Protein AF-A0A1H3JE21-F1 (afdb_monomer_lite)

Structure (mmCIF, N/CA/C/O backbone):
data_AF-A0A1H3JE21-F1
#
_entry.id   AF-A0A1H3JE21-F1
#
loop_
_atom_site.group_PDB
_atom_site.id
_atom_site.type_symbol
_atom_site.label_atom_id
_atom_site.label_alt_id
_atom_site.label_comp_id
_atom_site.label_asym_id
_atom_site.label_entity_id
_atom_site.label_seq_id
_atom_site.pdbx_PDB_ins_code
_atom_site.Cartn_x
_atom_site.Cartn_y
_atom_site.Cartn_z
_atom_site.occupancy
_atom_site.B_iso_or_equiv
_atom_site.auth_seq_id
_atom_site.auth_comp_id
_atom_site.auth_asym_id
_atom_site.auth_atom_id
_atom_site.pdbx_PDB_model_num
ATOM 1 N N . MET A 1 1 ? -7.377 -13.374 10.415 1.00 84.44 1 MET A N 1
ATOM 2 C CA . MET A 1 1 ? -5.914 -13.584 10.622 1.00 84.44 1 MET A CA 1
ATOM 3 C C . MET A 1 1 ? -5.620 -14.436 11.866 1.00 84.44 1 MET A C 1
ATOM 5 O O . MET A 1 1 ? -6.077 -14.100 12.956 1.00 84.44 1 MET A O 1
ATOM 9 N N . THR A 1 2 ? 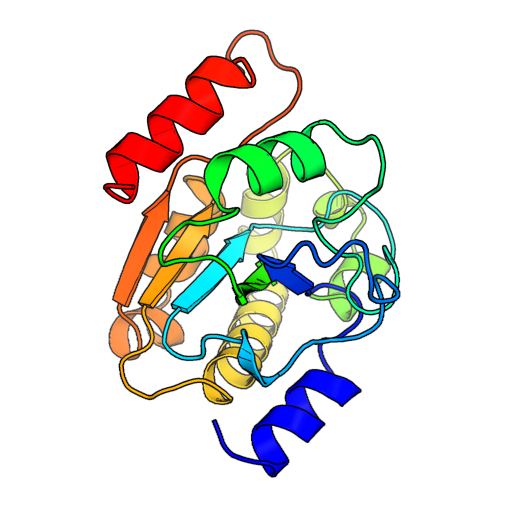-4.851 -15.519 11.729 1.00 88.56 2 THR A N 1
ATOM 10 C CA . THR A 1 2 ? -4.428 -16.410 12.832 1.00 88.56 2 THR A CA 1
ATOM 11 C C . THR A 1 2 ? -3.129 -15.944 13.516 1.00 88.56 2 THR A C 1
ATOM 13 O O . THR A 1 2 ? -2.446 -15.046 13.027 1.00 88.56 2 THR A O 1
ATOM 16 N N . ASN A 1 3 ? -2.733 -16.566 14.638 1.00 87.19 3 ASN A N 1
ATOM 17 C CA . ASN A 1 3 ? -1.431 -16.285 15.274 1.00 87.19 3 ASN A CA 1
ATOM 18 C C . ASN A 1 3 ? -0.247 -16.591 14.344 1.00 87.19 3 ASN A C 1
ATOM 20 O O . ASN A 1 3 ? 0.701 -15.814 14.284 1.00 87.19 3 ASN A O 1
ATOM 24 N N . LYS A 1 4 ? -0.339 -17.678 13.571 1.00 89.75 4 LYS A N 1
ATOM 25 C CA . LYS A 1 4 ? 0.673 -18.047 12.577 1.00 89.75 4 LYS A CA 1
ATOM 26 C C . LYS A 1 4 ? 0.799 -16.985 11.482 1.00 89.75 4 LYS A C 1
ATOM 28 O O . LYS A 1 4 ? 1.904 -16.638 11.077 1.00 89.75 4 LYS A O 1
ATOM 33 N N . ASP A 1 5 ? -0.326 -16.431 11.039 1.00 90.69 5 ASP A N 1
ATOM 34 C CA . ASP A 1 5 ? -0.333 -15.357 10.042 1.00 90.69 5 ASP A CA 1
ATOM 35 C C . ASP A 1 5 ? 0.322 -14.087 10.593 1.00 90.69 5 ASP A C 1
ATOM 37 O O . ASP A 1 5 ? 1.136 -13.463 9.915 1.00 90.69 5 ASP A O 1
ATOM 41 N N . ARG A 1 6 ? 0.053 -13.742 11.861 1.00 88.88 6 ARG A N 1
ATOM 42 C CA . ARG A 1 6 ? 0.734 -12.627 12.539 1.00 88.88 6 ARG A CA 1
ATOM 43 C C . ARG A 1 6 ? 2.241 -12.847 12.603 1.00 88.88 6 ARG A C 1
ATOM 45 O O . ARG A 1 6 ? 2.992 -11.924 12.311 1.00 88.88 6 ARG A O 1
ATOM 52 N N . GLU A 1 7 ? 2.695 -14.049 12.946 1.00 88.00 7 GLU A N 1
ATOM 53 C CA . GLU A 1 7 ? 4.123 -14.396 12.965 1.00 88.00 7 GLU A CA 1
ATOM 54 C C . GLU A 1 7 ? 4.767 -14.291 11.575 1.00 88.00 7 GLU A C 1
ATOM 56 O O . GLU A 1 7 ? 5.874 -13.760 11.445 1.00 88.00 7 GLU A O 1
ATOM 61 N N . ASN A 1 8 ? 4.066 -14.725 10.524 1.00 89.25 8 ASN A N 1
ATOM 62 C CA . ASN A 1 8 ? 4.523 -14.583 9.141 1.00 89.25 8 ASN A CA 1
ATOM 63 C C . ASN A 1 8 ? 4.679 -13.109 8.752 1.00 89.25 8 ASN A C 1
ATOM 65 O O . ASN A 1 8 ? 5.747 -12.714 8.280 1.00 89.25 8 ASN A O 1
ATOM 69 N N . ILE A 1 9 ? 3.659 -12.284 9.015 1.00 89.31 9 ILE A N 1
ATOM 70 C CA . ILE A 1 9 ? 3.720 -10.832 8.801 1.00 89.31 9 ILE A CA 1
ATOM 71 C C . ILE A 1 9 ? 4.902 -10.237 9.561 1.00 89.31 9 ILE A C 1
ATOM 73 O O . ILE A 1 9 ? 5.743 -9.545 8.979 1.00 89.31 9 ILE A O 1
ATOM 77 N N . LEU A 1 10 ? 5.023 -10.585 10.843 1.00 86.62 10 LEU A N 1
ATOM 78 C CA . LEU A 1 10 ? 6.046 -10.051 11.727 1.00 86.62 10 LEU A CA 1
ATOM 79 C C . LEU A 1 10 ? 7.476 -10.395 11.313 1.00 86.62 10 LEU A C 1
ATOM 81 O O . LEU A 1 10 ? 8.379 -9.605 11.593 1.00 86.62 10 LEU A O 1
ATOM 85 N N . SER A 1 11 ? 7.690 -11.552 10.691 1.00 85.81 11 SER A N 1
ATOM 86 C CA . SER A 1 11 ? 9.020 -12.058 10.344 1.00 85.81 11 SER A CA 1
ATOM 87 C C . SER A 1 11 ? 9.438 -11.749 8.908 1.00 85.81 11 SER A C 1
ATOM 89 O O . SER A 1 11 ? 10.611 -11.458 8.686 1.00 85.81 11 SER A O 1
ATOM 91 N N . LYS A 1 12 ? 8.509 -11.778 7.943 1.00 89.12 12 LYS A N 1
ATOM 92 C CA . LYS A 1 12 ? 8.841 -11.715 6.510 1.00 89.12 12 LYS A CA 1
ATOM 93 C C . LYS A 1 12 ? 8.661 -10.340 5.875 1.00 89.12 12 LYS A C 1
ATOM 95 O O . LYS A 1 12 ? 9.440 -9.978 4.998 1.00 89.12 12 LYS A O 1
ATOM 100 N N . TYR A 1 13 ? 7.647 -9.581 6.287 1.00 88.75 13 TYR A N 1
ATOM 101 C CA . TYR A 1 13 ? 7.196 -8.409 5.518 1.00 88.75 13 TYR A CA 1
ATOM 102 C C . TYR A 1 13 ? 7.455 -7.072 6.218 1.00 88.75 13 TYR A C 1
ATOM 104 O O . TYR A 1 13 ? 7.167 -6.009 5.675 1.00 88.75 13 TYR A O 1
ATOM 112 N N . ASN A 1 14 ? 8.063 -7.102 7.402 1.00 85.81 14 ASN A N 1
ATOM 113 C CA . ASN A 1 14 ? 8.182 -5.950 8.294 1.00 85.81 14 ASN A CA 1
ATOM 114 C C . ASN A 1 14 ? 9.064 -4.789 7.787 1.00 85.81 14 ASN A C 1
ATOM 116 O O . ASN A 1 14 ? 8.984 -3.699 8.341 1.00 85.81 14 ASN A O 1
ATOM 120 N N . MET A 1 15 ? 9.886 -4.994 6.753 1.00 86.44 15 MET A N 1
ATOM 121 C CA . MET A 1 15 ? 10.840 -3.983 6.275 1.00 86.44 15 MET A CA 1
ATOM 122 C C . MET A 1 15 ? 10.256 -3.009 5.248 1.00 86.44 15 MET A C 1
ATOM 124 O O . MET A 1 15 ? 10.770 -1.903 5.111 1.00 86.44 15 MET A O 1
ATOM 128 N N . LEU A 1 16 ? 9.216 -3.412 4.511 1.00 87.25 16 LEU A N 1
ATOM 129 C CA . LEU A 1 16 ? 8.601 -2.623 3.427 1.00 87.25 16 LEU A CA 1
ATOM 130 C C . LEU A 1 16 ? 7.087 -2.491 3.570 1.00 87.25 16 LEU A C 1
ATOM 132 O O . LEU A 1 16 ? 6.376 -2.176 2.622 1.00 87.25 16 LEU A O 1
ATOM 136 N N . SER A 1 17 ? 6.589 -2.731 4.771 1.00 90.69 17 SER A N 1
ATOM 137 C CA . SER A 1 17 ? 5.182 -2.582 5.081 1.00 90.69 17 SER A CA 1
ATOM 138 C C . SER A 1 17 ? 5.013 -1.868 6.405 1.00 90.69 17 SER A C 1
ATOM 140 O O . SER A 1 17 ? 5.963 -1.701 7.174 1.00 90.69 17 SER A O 1
ATOM 142 N N . SER A 1 18 ? 3.795 -1.421 6.655 1.00 92.12 18 SER A N 1
ATOM 143 C CA . SER A 1 18 ? 3.372 -0.891 7.936 1.00 92.12 18 SER A CA 1
ATOM 144 C C . SER A 1 18 ? 1.854 -0.997 8.060 1.00 92.12 18 SER A C 1
ATOM 146 O O . SER A 1 18 ? 1.196 -1.734 7.330 1.00 92.12 18 SER A O 1
ATOM 148 N N . TRP A 1 19 ? 1.294 -0.253 8.997 1.00 93.50 19 TRP A N 1
ATOM 149 C CA . TRP A 1 19 ? -0.124 -0.135 9.264 1.00 93.50 19 TRP A CA 1
ATOM 150 C C . TRP A 1 19 ? -0.504 1.338 9.162 1.00 93.50 19 TRP A C 1
ATOM 152 O O . TRP A 1 19 ? 0.290 2.199 9.528 1.00 93.50 19 TRP A O 1
ATOM 162 N N . MET A 1 20 ? -1.709 1.649 8.692 1.00 93.31 20 MET A N 1
ATOM 163 C CA . MET A 1 20 ? -2.286 3.000 8.708 1.00 93.31 20 MET A CA 1
ATOM 164 C C . MET A 1 20 ? -2.662 3.394 10.141 1.00 93.31 20 MET A C 1
ATOM 166 O O . MET A 1 20 ? -3.831 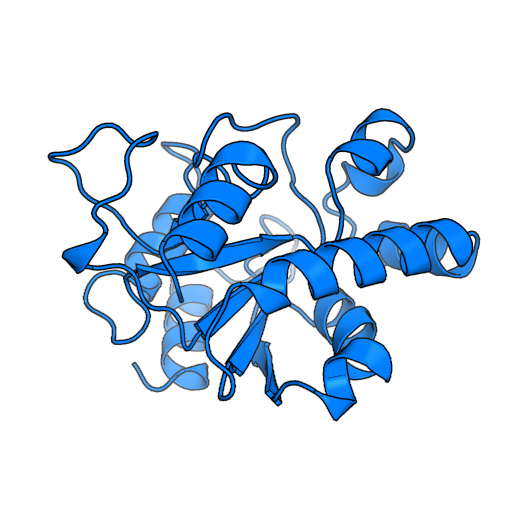3.596 10.460 1.00 93.31 20 MET A O 1
ATOM 170 N N . LEU A 1 21 ? -1.678 3.404 11.030 1.00 90.94 21 LEU A N 1
ATOM 171 C CA . LEU A 1 21 ? -1.836 3.559 12.461 1.00 90.94 21 LEU A CA 1
ATOM 172 C C . LEU A 1 21 ? -0.776 4.531 12.970 1.00 90.94 21 LEU A C 1
ATOM 174 O O . LEU A 1 21 ? 0.418 4.303 12.788 1.00 90.94 21 LEU A O 1
ATOM 178 N N . TRP A 1 22 ? -1.227 5.584 13.640 1.00 88.88 22 TRP A N 1
ATOM 179 C CA . TRP A 1 22 ? -0.372 6.571 14.286 1.00 88.88 22 TRP A CA 1
ATOM 180 C C . TRP A 1 22 ? -0.697 6.545 15.774 1.00 88.88 22 TRP A C 1
ATOM 182 O O . TRP A 1 22 ? -1.703 7.093 16.212 1.00 88.88 22 TRP A O 1
ATOM 192 N N . ASP A 1 23 ? 0.118 5.831 16.545 1.00 84.06 23 ASP A N 1
ATOM 193 C CA . ASP A 1 23 ? -0.007 5.788 17.999 1.00 84.06 23 ASP A CA 1
ATOM 194 C C . ASP A 1 23 ? 1.197 6.500 18.608 1.00 84.06 23 ASP A C 1
ATOM 196 O O . ASP A 1 23 ? 2.268 5.916 18.752 1.00 84.06 23 ASP A O 1
ATOM 200 N N . ASP A 1 24 ? 1.026 7.781 18.941 1.00 82.56 24 ASP A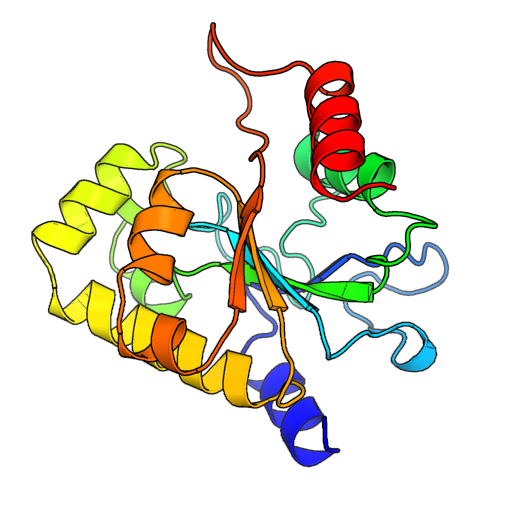 N 1
ATOM 201 C CA . ASP A 1 24 ? 2.106 8.612 19.485 1.00 82.56 24 ASP A CA 1
ATOM 202 C C . ASP A 1 24 ? 2.592 8.116 20.871 1.00 82.56 24 ASP A C 1
ATOM 204 O O . ASP A 1 24 ? 3.638 8.555 21.349 1.00 82.56 24 ASP A O 1
ATOM 208 N N . ASN A 1 25 ? 1.873 7.175 21.506 1.00 83.56 25 ASN A N 1
ATOM 209 C CA . ASN A 1 25 ? 2.264 6.547 22.773 1.00 83.56 25 ASN A CA 1
ATOM 210 C C . ASN A 1 25 ? 3.055 5.242 22.593 1.00 83.56 25 ASN A C 1
ATOM 212 O O . ASN A 1 25 ? 3.553 4.689 23.576 1.00 83.56 25 ASN A O 1
ATOM 216 N N . LEU A 1 26 ? 3.167 4.725 21.367 1.00 77.75 26 LEU A N 1
ATOM 217 C CA . LEU A 1 26 ? 3.925 3.517 21.061 1.00 77.75 26 LEU A CA 1
ATOM 218 C C . LEU A 1 26 ? 5.133 3.845 20.176 1.00 77.75 26 LEU A C 1
ATOM 220 O O . LEU A 1 26 ? 5.064 4.717 19.310 1.00 77.75 26 LEU A O 1
ATOM 224 N N . PRO A 1 27 ? 6.258 3.126 20.339 1.00 78.00 27 PRO A N 1
ATOM 225 C CA . PRO A 1 27 ? 7.334 3.192 19.362 1.00 78.00 27 PRO A CA 1
ATOM 226 C C . PRO A 1 27 ? 6.810 2.840 17.962 1.00 78.00 27 PRO A C 1
ATOM 228 O O . PRO A 1 27 ? 6.035 1.897 17.808 1.00 78.00 27 PRO A O 1
ATOM 231 N N . LYS A 1 28 ? 7.261 3.568 16.932 1.00 70.81 28 LYS A N 1
ATOM 232 C CA . LYS A 1 28 ? 6.801 3.385 15.540 1.00 70.81 28 LYS A CA 1
ATOM 233 C C . LYS A 1 28 ? 7.075 1.983 14.969 1.00 70.81 28 LYS A C 1
ATOM 235 O O . LYS A 1 28 ? 6.448 1.584 13.997 1.00 70.81 28 LYS A O 1
ATOM 240 N N . ASP A 1 29 ? 7.999 1.232 15.568 1.00 71.75 29 ASP A N 1
ATOM 241 C CA . ASP A 1 29 ? 8.328 -0.156 15.228 1.00 71.75 29 ASP A CA 1
ATOM 242 C C . ASP A 1 29 ? 7.514 -1.194 16.037 1.00 71.75 29 ASP A C 1
ATOM 244 O O . ASP A 1 29 ? 7.809 -2.399 16.019 1.00 71.75 29 ASP A O 1
ATOM 248 N N . LYS A 1 30 ? 6.483 -0.752 16.764 1.00 79.62 30 LYS A N 1
ATOM 249 C CA . LYS A 1 30 ? 5.537 -1.595 17.504 1.00 79.62 30 LYS A CA 1
ATOM 250 C C . LYS A 1 30 ? 4.139 -1.472 16.908 1.00 79.62 30 LYS A C 1
ATOM 252 O O . LYS A 1 30 ? 3.768 -0.456 16.336 1.00 79.62 30 LYS A O 1
ATOM 257 N N . ILE A 1 31 ? 3.358 -2.540 17.058 1.00 83.44 31 ILE A N 1
ATOM 258 C CA . ILE A 1 31 ? 2.002 -2.640 16.513 1.00 83.44 31 ILE A CA 1
ATOM 259 C C . ILE A 1 31 ? 1.021 -2.784 17.672 1.00 83.44 31 ILE A C 1
ATOM 261 O O . ILE A 1 31 ? 1.168 -3.689 18.498 1.00 83.44 31 ILE A O 1
ATOM 265 N N . ASN A 1 32 ? -0.001 -1.929 17.700 1.00 87.62 32 ASN A N 1
ATOM 266 C CA . ASN A 1 32 ? -1.164 -2.116 18.558 1.00 87.62 32 ASN A CA 1
ATOM 267 C C . ASN A 1 32 ? -2.160 -3.064 17.875 1.00 87.62 32 ASN A C 1
ATOM 269 O O . ASN A 1 32 ? -2.985 -2.642 17.063 1.00 87.62 32 ASN A O 1
ATOM 273 N N . TRP A 1 33 ? -2.073 -4.356 18.193 1.00 86.25 33 TRP A N 1
ATOM 274 C CA . TRP A 1 33 ? -2.888 -5.396 17.558 1.00 86.25 33 TRP A CA 1
ATOM 275 C C . TRP A 1 33 ? -4.396 -5.248 17.780 1.00 86.25 33 TRP A C 1
ATOM 277 O O . TRP A 1 33 ? -5.162 -5.798 16.995 1.00 86.25 33 TRP A O 1
ATOM 287 N N . GLU A 1 34 ? -4.834 -4.505 18.798 1.00 88.06 34 GLU A N 1
ATOM 288 C CA . GLU A 1 34 ? -6.261 -4.261 19.056 1.00 88.06 34 GLU A CA 1
ATOM 289 C C . GLU A 1 34 ? -6.888 -3.314 18.026 1.00 88.06 34 GLU A C 1
ATOM 291 O O . GLU A 1 34 ? -8.094 -3.355 17.795 1.00 88.06 34 GLU A O 1
ATOM 296 N N . LYS A 1 35 ? -6.066 -2.474 17.386 1.00 90.06 35 LYS A N 1
ATOM 297 C CA . LYS A 1 35 ? -6.500 -1.525 16.352 1.00 90.06 35 LYS A CA 1
ATOM 298 C C . LYS A 1 35 ? -6.299 -2.049 14.930 1.00 90.06 35 LYS A C 1
ATOM 300 O O . LYS A 1 35 ? -6.767 -1.424 13.984 1.00 90.06 35 LYS A O 1
ATOM 305 N N . VAL A 1 36 ? -5.596 -3.170 14.768 1.00 92.12 36 VAL A N 1
ATOM 306 C CA . VAL A 1 36 ? -5.277 -3.747 13.458 1.00 92.12 36 VAL A CA 1
ATOM 307 C C . VAL A 1 36 ? -6.536 -4.269 12.768 1.00 92.12 36 VAL A C 1
ATOM 309 O O . VAL A 1 36 ? -7.346 -4.976 13.366 1.00 92.12 36 VAL A O 1
ATOM 312 N N . LYS A 1 37 ? -6.660 -3.963 11.475 1.00 94.31 37 LYS A N 1
ATOM 313 C CA . LYS A 1 37 ? -7.736 -4.439 10.604 1.00 94.31 37 LYS A CA 1
ATOM 314 C C . LYS A 1 37 ? -7.198 -5.407 9.567 1.00 94.31 37 LYS A C 1
ATOM 316 O O . LYS A 1 37 ? -6.155 -5.168 8.962 1.00 94.31 37 LYS A O 1
ATOM 321 N N . THR A 1 38 ? -7.937 -6.489 9.356 1.00 94.50 38 THR A N 1
ATOM 322 C CA . THR A 1 38 ? -7.502 -7.622 8.529 1.00 94.50 38 THR A CA 1
ATOM 323 C C . THR A 1 38 ? -8.336 -7.829 7.266 1.00 94.50 38 THR A C 1
ATOM 325 O O . THR A 1 38 ? -7.965 -8.634 6.421 1.00 94.50 38 THR A O 1
ATOM 328 N N . ASN A 1 39 ? -9.399 -7.044 7.088 1.00 95.12 39 ASN A N 1
ATOM 329 C CA . ASN A 1 39 ? -10.285 -7.074 5.922 1.00 95.12 39 ASN A CA 1
ATOM 330 C C . ASN A 1 39 ? -9.941 -6.010 4.858 1.00 95.12 39 ASN A C 1
ATOM 332 O O . ASN A 1 39 ? -10.656 -5.841 3.867 1.00 95.12 39 ASN A O 1
ATOM 336 N N . CYS A 1 40 ? -8.853 -5.264 5.056 1.00 96.25 40 CYS A N 1
ATOM 337 C CA . CYS A 1 40 ? -8.379 -4.218 4.156 1.00 96.25 40 CYS A CA 1
ATOM 338 C C . CYS A 1 40 ? -6.848 -4.187 4.101 1.00 96.25 40 CYS A C 1
ATOM 340 O O . CYS A 1 40 ? -6.178 -4.133 5.133 1.00 96.25 40 CYS A O 1
ATOM 342 N N . VAL A 1 41 ? -6.305 -4.129 2.886 1.00 97.94 41 VAL A N 1
ATOM 343 C CA . VAL A 1 41 ? -4.879 -3.894 2.634 1.00 97.94 41 VAL A CA 1
ATOM 344 C C . VAL A 1 41 ? -4.738 -2.781 1.606 1.00 97.94 41 VAL A C 1
ATOM 346 O O . VAL A 1 41 ? -5.443 -2.756 0.598 1.00 97.94 41 VAL A O 1
ATOM 349 N N . PHE A 1 42 ? -3.813 -1.862 1.856 1.00 98.19 42 PHE A N 1
ATOM 350 C CA . PHE A 1 42 ? -3.428 -0.809 0.933 1.00 98.19 42 PHE A CA 1
ATOM 351 C C . PHE A 1 42 ? -2.113 -1.175 0.243 1.00 98.19 42 PHE A C 1
ATOM 353 O O . PHE A 1 42 ? -1.149 -1.559 0.899 1.00 98.19 42 PHE A O 1
ATOM 360 N N . VAL A 1 43 ? -2.060 -1.055 -1.081 1.00 97.62 43 VAL A N 1
ATOM 361 C CA . VAL A 1 43 ? -0.891 -1.441 -1.878 1.00 97.62 43 VAL A CA 1
ATOM 362 C C . VAL A 1 43 ? -0.449 -0.272 -2.751 1.00 97.62 43 VAL A C 1
ATOM 364 O O . VAL A 1 43 ? -1.234 0.257 -3.539 1.00 97.62 43 VAL A O 1
ATOM 367 N N . ALA A 1 44 ? 0.805 0.145 -2.621 1.00 94.94 44 ALA A N 1
ATOM 368 C CA . ALA A 1 44 ? 1.454 1.077 -3.540 1.00 94.94 44 ALA A CA 1
ATOM 369 C C . ALA A 1 44 ? 2.363 0.330 -4.535 1.00 94.94 44 ALA A C 1
ATOM 371 O O . ALA A 1 44 ? 2.369 -0.900 -4.599 1.00 94.94 44 ALA A O 1
ATOM 372 N N . LEU A 1 45 ? 3.063 1.065 -5.402 1.00 93.44 45 LEU A N 1
ATOM 373 C CA . LEU A 1 45 ? 3.874 0.449 -6.454 1.00 93.44 45 LEU A CA 1
ATOM 374 C C . LEU A 1 45 ? 5.224 -0.045 -5.925 1.00 93.44 45 LEU A C 1
ATOM 376 O O . LEU A 1 45 ? 5.565 -1.216 -6.086 1.00 93.44 45 LEU A O 1
ATOM 380 N N . ASN A 1 46 ? 6.000 0.875 -5.366 1.00 90.38 46 ASN A N 1
ATOM 381 C CA . ASN A 1 46 ? 7.367 0.667 -4.930 1.00 90.38 46 ASN A CA 1
ATOM 382 C C . ASN A 1 46 ? 7.730 1.699 -3.857 1.00 90.38 46 ASN A C 1
ATOM 384 O O . ASN A 1 46 ? 7.274 2.847 -3.941 1.00 90.38 46 ASN A O 1
ATOM 388 N N . PRO A 1 47 ? 8.599 1.334 -2.904 1.00 82.44 47 PRO A N 1
ATOM 389 C CA . PRO A 1 47 ? 9.081 2.277 -1.913 1.00 82.44 47 PRO A CA 1
ATOM 390 C C . PRO A 1 47 ? 9.974 3.339 -2.560 1.00 82.44 47 PRO A C 1
ATOM 392 O O . PRO A 1 47 ? 10.696 3.087 -3.529 1.00 82.44 47 PRO A O 1
ATOM 395 N N . SER A 1 48 ? 9.933 4.542 -1.991 1.00 70.06 48 SER A N 1
ATOM 396 C CA . SER A 1 48 ? 10.758 5.678 -2.413 1.00 70.06 48 SER A CA 1
ATOM 397 C C . SER A 1 48 ? 12.092 5.790 -1.673 1.00 70.06 48 SER A C 1
ATOM 399 O O . SER A 1 48 ? 12.925 6.601 -2.063 1.00 70.06 48 SER A O 1
ATOM 401 N N . ASP A 1 49 ? 12.271 5.035 -0.589 1.00 65.44 49 ASP A N 1
ATOM 402 C CA . ASP A 1 49 ? 13.476 5.020 0.238 1.00 65.44 49 ASP A CA 1
ATOM 403 C C . ASP A 1 49 ? 13.982 3.579 0.383 1.00 65.44 49 ASP A C 1
ATOM 405 O O . ASP A 1 49 ? 13.192 2.632 0.452 1.00 65.44 49 ASP A O 1
ATOM 409 N N . GLU A 1 50 ? 15.301 3.415 0.457 1.00 62.28 50 GLU A N 1
ATOM 410 C CA . GLU A 1 50 ? 15.911 2.134 0.803 1.00 62.28 50 GLU A CA 1
ATOM 411 C C . GLU A 1 50 ? 15.635 1.819 2.279 1.00 62.28 50 GLU A C 1
ATOM 413 O O . GLU A 1 50 ? 15.949 2.625 3.152 1.00 62.28 50 GLU A O 1
ATOM 418 N N . ALA A 1 51 ? 15.038 0.651 2.544 1.00 64.38 51 ALA A N 1
ATOM 419 C CA . ALA A 1 51 ? 14.883 0.059 3.877 1.00 64.38 51 ALA A CA 1
ATOM 420 C C . ALA A 1 51 ? 14.439 1.060 4.973 1.00 64.38 51 ALA A C 1
ATOM 422 O O . ALA A 1 51 ? 15.222 1.357 5.878 1.00 64.38 51 ALA A O 1
ATOM 423 N N . PRO A 1 52 ? 13.180 1.547 4.962 1.00 71.12 52 PRO A N 1
ATOM 424 C CA . PRO A 1 52 ? 12.702 2.547 5.924 1.00 71.12 52 PRO A CA 1
ATOM 425 C C . PRO A 1 52 ? 12.843 2.097 7.388 1.00 71.12 52 PRO A C 1
ATOM 427 O O . PRO A 1 52 ? 12.836 2.931 8.290 1.00 71.12 52 PRO A O 1
ATOM 430 N N . GLY A 1 53 ? 12.989 0.791 7.616 1.00 77.25 53 GLY A N 1
ATOM 431 C CA . GLY A 1 53 ? 13.089 0.155 8.918 1.00 77.25 53 GLY A CA 1
ATOM 432 C C . GLY A 1 53 ? 11.811 -0.602 9.255 1.00 77.25 53 GLY A C 1
ATOM 433 O O . GLY A 1 53 ? 10.801 -0.517 8.554 1.00 77.25 53 GLY A O 1
ATOM 434 N N . LYS A 1 54 ? 11.867 -1.370 10.341 1.00 86.06 54 LYS A N 1
ATOM 435 C CA . LYS A 1 54 ? 10.778 -2.247 10.766 1.00 86.06 54 LYS A CA 1
ATOM 436 C C . LYS A 1 54 ? 9.492 -1.448 11.035 1.00 86.06 54 LYS A C 1
ATOM 438 O O . LYS A 1 54 ? 9.457 -0.651 11.963 1.00 86.06 54 LYS A O 1
ATOM 443 N N . TRP A 1 55 ? 8.450 -1.692 10.238 1.00 87.00 55 TRP A N 1
ATOM 444 C CA . TRP A 1 55 ? 7.147 -1.002 10.252 1.00 87.00 55 TRP A CA 1
ATOM 445 C C . TRP A 1 55 ? 7.189 0.497 9.965 1.00 87.00 55 TRP A C 1
ATOM 447 O O . TRP A 1 55 ? 6.223 1.208 10.233 1.00 87.00 55 TRP A O 1
ATOM 457 N N . LEU A 1 56 ? 8.280 1.000 9.395 1.00 84.75 56 LEU A N 1
ATOM 458 C CA . LEU A 1 56 ? 8.435 2.432 9.137 1.00 84.75 56 LEU A CA 1
ATOM 459 C C . LEU A 1 56 ? 8.076 2.828 7.703 1.00 84.75 56 LEU A C 1
ATOM 461 O O . LEU A 1 56 ? 8.085 4.020 7.382 1.00 84.75 56 LEU A O 1
ATOM 465 N N . SER A 1 57 ? 7.735 1.862 6.839 1.00 85.44 57 SER A N 1
ATOM 466 C CA . SER A 1 57 ? 7.222 2.177 5.502 1.00 85.44 57 SER A CA 1
ATOM 467 C C . SER A 1 57 ? 5.989 3.073 5.623 1.00 85.44 57 SER A C 1
ATOM 469 O O . SER A 1 57 ? 5.152 2.848 6.490 1.00 85.44 57 SER A O 1
ATOM 471 N N . PHE A 1 58 ? 5.892 4.109 4.786 1.00 87.56 58 PHE A N 1
ATOM 472 C CA . PHE A 1 58 ? 4.842 5.142 4.834 1.00 87.56 58 PHE A CA 1
ATOM 473 C C . PHE A 1 58 ? 4.826 6.056 6.085 1.00 87.56 58 PHE A C 1
ATOM 475 O O . PHE A 1 58 ? 4.067 7.020 6.093 1.00 87.56 58 PHE A O 1
ATOM 482 N N . HIS A 1 59 ? 5.715 5.851 7.071 1.00 86.44 59 HIS A N 1
ATOM 483 C CA . HIS A 1 59 ? 5.783 6.599 8.349 1.00 86.44 59 HIS A CA 1
ATOM 484 C C . HIS A 1 59 ? 7.043 7.457 8.512 1.00 86.44 59 HIS A C 1
ATOM 486 O O . HIS A 1 59 ? 7.496 7.748 9.631 1.00 86.44 59 HIS A O 1
ATOM 492 N N . LYS A 1 60 ? 7.657 7.858 7.391 1.00 82.81 60 LYS A N 1
ATOM 493 C CA . LYS A 1 60 ? 8.850 8.710 7.410 1.00 82.81 60 LYS A CA 1
ATOM 494 C C . LYS A 1 60 ? 8.515 10.049 8.059 1.00 82.81 60 LYS A C 1
ATOM 496 O O . LYS A 1 60 ? 7.885 10.910 7.441 1.00 82.81 60 LYS A O 1
ATOM 501 N N . SER A 1 61 ? 8.989 10.211 9.292 1.00 76.12 61 SER A N 1
ATOM 502 C CA . SER A 1 61 ? 8.711 11.377 10.127 1.00 76.12 61 SER A CA 1
ATOM 503 C C . SER A 1 61 ? 9.077 12.674 9.408 1.00 76.12 61 SER A C 1
ATOM 505 O O . SER A 1 61 ? 10.167 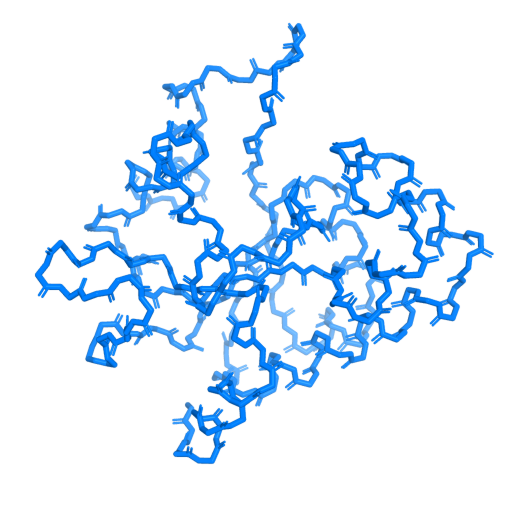12.795 8.851 1.00 76.12 61 SER A O 1
ATOM 507 N N . GLY A 1 62 ? 8.162 13.643 9.413 1.00 76.19 62 GLY A N 1
ATOM 508 C CA . GLY A 1 62 ? 8.352 14.933 8.743 1.00 76.19 62 GLY A CA 1
ATOM 509 C C . GLY A 1 62 ? 8.198 14.891 7.217 1.00 76.19 62 GLY A C 1
ATOM 510 O O . GLY A 1 62 ? 8.320 15.929 6.565 1.00 76.19 62 GLY A O 1
ATOM 511 N N . SER A 1 63 ? 7.903 13.729 6.622 1.00 84.31 63 SER A N 1
ATOM 512 C CA . SER A 1 63 ? 7.572 13.647 5.201 1.00 84.31 63 SER A CA 1
ATOM 513 C C . SER A 1 63 ? 6.137 14.110 4.937 1.00 84.31 63 SER A C 1
ATOM 515 O O . SER A 1 63 ? 5.220 13.882 5.727 1.00 84.31 63 SER A O 1
ATOM 517 N N . LYS A 1 64 ? 5.917 14.729 3.770 1.00 85.62 64 LYS A N 1
ATOM 518 C CA . LYS A 1 64 ? 4.563 15.102 3.326 1.00 85.62 64 LYS A CA 1
ATOM 519 C C . LYS A 1 64 ? 3.669 13.879 3.103 1.00 85.62 64 LYS A C 1
ATOM 521 O O . LYS A 1 64 ? 2.462 13.996 3.259 1.00 85.62 64 LYS A O 1
ATOM 526 N N . GLY A 1 65 ? 4.249 12.740 2.717 1.00 87.00 65 GLY A N 1
ATOM 527 C CA . GLY A 1 65 ? 3.513 11.491 2.508 1.00 87.00 65 GLY A CA 1
ATOM 528 C C . GLY A 1 65 ? 2.887 10.980 3.804 1.00 87.00 65 GLY A C 1
ATOM 529 O O . GLY A 1 65 ? 1.674 10.806 3.847 1.00 87.00 65 GLY A O 1
ATOM 530 N N . ASP A 1 66 ? 3.699 10.848 4.857 1.00 89.62 66 ASP A N 1
ATOM 531 C CA . ASP A 1 66 ? 3.259 10.459 6.206 1.00 89.62 66 ASP A CA 1
ATOM 532 C C . ASP A 1 66 ? 2.162 11.403 6.725 1.00 89.62 66 ASP A C 1
ATOM 534 O O . ASP A 1 66 ? 1.045 10.976 7.006 1.00 89.62 66 ASP A O 1
ATOM 538 N N . ALA A 1 67 ? 2.418 12.719 6.712 1.00 90.94 67 ALA A N 1
ATOM 539 C CA . ALA A 1 67 ? 1.448 13.716 7.173 1.00 90.94 67 ALA A CA 1
ATOM 540 C C . ALA A 1 67 ? 0.112 13.663 6.407 1.00 90.94 67 ALA A C 1
ATOM 542 O O . ALA A 1 67 ? -0.957 13.810 6.999 1.00 90.94 67 ALA A O 1
ATOM 543 N N . ASN A 1 68 ? 0.158 13.441 5.090 1.00 92.44 68 ASN A N 1
ATOM 544 C CA . ASN A 1 68 ? -1.040 13.344 4.263 1.00 92.44 68 ASN A CA 1
ATOM 545 C C . ASN A 1 68 ? -1.817 12.048 4.509 1.00 92.44 68 ASN A C 1
ATOM 547 O O . ASN A 1 68 ? -3.046 12.080 4.507 1.00 92.44 68 ASN A O 1
ATOM 551 N N . LEU A 1 69 ? -1.124 10.918 4.688 1.00 92.69 69 LEU A N 1
ATOM 552 C CA . LEU A 1 69 ? -1.760 9.648 5.029 1.00 92.69 69 LEU A CA 1
ATOM 553 C C . LEU A 1 69 ? -2.405 9.732 6.410 1.00 92.69 69 LEU A C 1
ATOM 555 O O . LEU A 1 69 ? -3.595 9.447 6.520 1.00 92.69 69 LEU A O 1
ATOM 559 N N . ARG A 1 70 ? -1.683 10.235 7.418 1.00 93.81 70 ARG A N 1
ATOM 560 C CA . ARG A 1 70 ? -2.230 10.464 8.760 1.00 93.81 70 ARG A CA 1
ATOM 561 C C . ARG A 1 70 ? -3.505 11.300 8.693 1.00 93.81 70 ARG A C 1
ATOM 563 O O . ARG A 1 70 ? -4.561 10.848 9.114 1.00 93.81 70 ARG A O 1
ATOM 570 N N . ALA A 1 71 ? -3.447 12.465 8.046 1.00 94.88 71 ALA A N 1
ATOM 571 C CA . ALA A 1 71 ? -4.598 13.362 7.928 1.00 94.88 71 ALA A CA 1
ATOM 572 C C . ALA A 1 71 ? -5.788 12.779 7.134 1.00 94.88 71 ALA A C 1
ATOM 574 O O . ALA A 1 71 ? -6.924 13.238 7.293 1.00 94.88 71 ALA A O 1
ATOM 575 N N . ALA A 1 72 ? -5.543 11.811 6.246 1.00 94.44 72 ALA A N 1
ATOM 576 C CA . ALA A 1 72 ? -6.592 11.143 5.484 1.00 94.44 72 ALA A CA 1
ATOM 577 C C . ALA A 1 72 ? -7.229 9.968 6.243 1.00 94.44 72 ALA A C 1
ATOM 579 O O . ALA A 1 72 ? -8.427 9.741 6.078 1.00 94.44 72 ALA A O 1
ATOM 580 N N . PHE A 1 73 ? -6.451 9.238 7.048 1.00 95.19 73 PHE A N 1
ATOM 581 C CA . PHE A 1 73 ? -6.841 7.932 7.583 1.00 95.19 73 PHE A CA 1
ATOM 582 C C . PHE A 1 73 ? -7.025 7.877 9.106 1.00 95.19 73 PHE A C 1
ATOM 584 O O . PHE A 1 73 ? -7.795 7.029 9.560 1.00 95.19 73 PHE A O 1
ATOM 591 N N . GLU A 1 74 ? -6.385 8.752 9.884 1.00 93.50 74 GLU A N 1
ATOM 592 C CA . GLU A 1 74 ? -6.531 8.812 11.347 1.00 93.50 74 GLU A CA 1
ATOM 593 C C . GLU A 1 74 ? -7.994 9.100 11.736 1.00 93.50 74 GLU A C 1
ATOM 595 O O . GLU A 1 74 ? -8.642 9.992 11.180 1.00 93.50 74 GLU A O 1
ATOM 600 N N . GLY A 1 75 ? -8.549 8.294 12.644 1.00 92.81 75 GLY A N 1
ATOM 601 C CA . GLY A 1 75 ? -9.954 8.323 13.055 1.00 92.81 75 GLY A CA 1
ATOM 602 C C . GLY A 1 75 ? -10.943 7.757 12.029 1.00 92.81 75 GLY A C 1
ATOM 603 O O . GLY A 1 75 ? -12.147 7.723 12.290 1.00 92.81 75 GLY A O 1
ATOM 604 N N . SER A 1 76 ? -10.482 7.318 10.854 1.00 94.62 76 SER A N 1
ATOM 605 C CA . SER A 1 76 ? -11.349 6.748 9.821 1.00 94.62 76 SER A CA 1
ATOM 606 C C . SER A 1 76 ? -11.598 5.254 10.037 1.00 94.62 76 SER A C 1
ATOM 608 O O . SER A 1 76 ? -10.870 4.556 10.742 1.00 94.62 76 SER A O 1
ATOM 610 N N . LYS A 1 77 ? -12.576 4.692 9.317 1.00 95.00 77 LYS A N 1
ATOM 611 C CA . LYS A 1 77 ? -12.808 3.238 9.315 1.00 95.00 77 LYS A CA 1
ATOM 612 C C . LYS A 1 77 ? -11.651 2.414 8.726 1.00 95.00 77 LYS A C 1
ATOM 614 O O . LYS A 1 77 ? -11.722 1.190 8.818 1.00 95.00 77 LYS A O 1
ATOM 619 N N . TYR A 1 78 ? -10.641 3.046 8.128 1.00 96.19 78 TYR A N 1
ATOM 620 C CA . TYR A 1 78 ? -9.451 2.386 7.583 1.00 96.19 78 TYR A CA 1
ATOM 621 C C . TYR A 1 78 ? -8.191 2.613 8.435 1.00 96.19 78 TYR A C 1
ATOM 623 O O . TYR A 1 78 ? -7.121 2.125 8.071 1.00 96.19 78 TYR A O 1
ATOM 631 N N . GLU A 1 79 ? -8.298 3.321 9.566 1.00 94.75 79 GLU A N 1
ATOM 632 C CA . GLU A 1 79 ? -7.222 3.338 10.559 1.00 94.75 79 GLU A CA 1
ATOM 633 C C . GLU A 1 79 ? -6.915 1.897 10.998 1.00 94.75 79 GLU A C 1
ATOM 635 O O . GLU A 1 79 ? -7.828 1.104 11.232 1.00 94.75 79 GLU A O 1
ATOM 640 N N . GLY A 1 80 ? -5.633 1.541 11.051 1.00 94.25 80 GLY A N 1
ATOM 641 C CA . GLY A 1 80 ? -5.165 0.200 11.390 1.00 94.25 80 GLY A CA 1
ATOM 642 C C . GLY A 1 80 ? -5.189 -0.820 10.247 1.00 94.25 80 GLY A C 1
ATOM 643 O O . GLY A 1 80 ? -4.813 -1.966 10.481 1.00 94.25 80 GLY A O 1
ATOM 644 N N . CYS A 1 81 ? -5.588 -0.452 9.022 1.00 96.19 81 CYS A N 1
ATOM 645 C CA . CYS A 1 81 ? -5.397 -1.322 7.852 1.00 96.19 81 CYS A CA 1
ATOM 646 C C . CYS A 1 81 ? -3.905 -1.477 7.524 1.00 96.19 81 CYS A C 1
ATOM 648 O O . CYS A 1 81 ? -3.110 -0.558 7.732 1.00 96.19 81 CYS A O 1
ATOM 650 N N . TYR A 1 82 ? -3.526 -2.619 6.961 1.00 96.44 82 TYR A N 1
ATOM 651 C CA . TYR A 1 82 ? -2.155 -2.864 6.516 1.00 96.44 82 TYR A CA 1
ATOM 652 C C . TYR A 1 82 ? -1.812 -2.049 5.266 1.00 96.44 82 TYR A C 1
ATOM 654 O O . TYR A 1 82 ? -2.682 -1.807 4.426 1.00 96.44 82 TYR A O 1
ATOM 662 N N . VAL A 1 83 ? -0.548 -1.657 5.113 1.00 95.75 83 VAL A N 1
ATOM 663 C CA . VAL A 1 83 ? -0.039 -0.971 3.922 1.00 95.75 83 VAL A CA 1
ATOM 664 C C . VAL A 1 83 ? 1.306 -1.551 3.484 1.00 95.75 83 VAL A C 1
ATOM 666 O O . VAL A 1 83 ? 2.200 -1.757 4.300 1.00 95.75 83 VAL A O 1
ATOM 669 N N . THR A 1 84 ? 1.448 -1.827 2.191 1.00 95.38 84 THR A N 1
ATOM 670 C CA . THR A 1 84 ? 2.627 -2.469 1.587 1.00 95.38 84 THR A CA 1
ATOM 671 C C . THR A 1 84 ? 2.826 -1.980 0.145 1.00 95.38 84 THR A C 1
ATOM 673 O O . THR A 1 84 ? 2.043 -1.179 -0.371 1.00 95.38 84 THR A O 1
ATOM 676 N N . ASP A 1 85 ? 3.862 -2.469 -0.527 1.00 94.62 85 ASP A N 1
ATOM 677 C CA . ASP A 1 85 ? 4.172 -2.182 -1.933 1.00 94.62 85 ASP A CA 1
ATOM 678 C C . ASP A 1 85 ? 4.099 -3.451 -2.788 1.00 94.62 85 ASP A C 1
ATOM 680 O O . ASP A 1 85 ? 4.367 -4.545 -2.299 1.00 94.62 85 ASP A O 1
ATOM 684 N N . LEU A 1 86 ? 3.786 -3.336 -4.081 1.00 95.06 86 LEU A N 1
ATOM 685 C CA . LEU A 1 86 ? 3.899 -4.465 -5.012 1.00 95.06 86 LEU A CA 1
ATOM 686 C C . LEU A 1 86 ? 5.353 -4.942 -5.118 1.00 95.06 86 LEU A C 1
ATOM 688 O O . LEU A 1 86 ? 5.605 -6.145 -5.100 1.00 95.06 86 LEU A O 1
ATOM 692 N N . ILE A 1 87 ? 6.304 -4.011 -5.229 1.00 91.88 87 ILE A N 1
ATOM 693 C CA . ILE A 1 87 ? 7.723 -4.345 -5.362 1.00 91.88 87 ILE A CA 1
ATOM 694 C C . ILE A 1 87 ? 8.343 -4.648 -3.998 1.00 91.88 87 ILE A C 1
ATOM 696 O O . ILE A 1 87 ? 8.281 -3.840 -3.073 1.00 91.88 87 ILE A O 1
ATOM 700 N N . LYS A 1 88 ? 8.985 -5.813 -3.896 1.00 88.94 88 LYS A N 1
ATOM 701 C CA . LYS A 1 88 ? 9.559 -6.364 -2.670 1.00 88.94 88 LYS A CA 1
ATOM 702 C C . LYS A 1 88 ? 11.073 -6.181 -2.593 1.00 88.94 88 LYS A C 1
ATOM 704 O O . LYS A 1 88 ? 11.772 -6.036 -3.594 1.00 88.94 88 LYS A O 1
ATOM 709 N N . TYR A 1 89 ? 11.576 -6.258 -1.361 1.00 73.81 89 TYR A N 1
ATOM 710 C CA . TYR A 1 89 ? 12.946 -5.905 -0.976 1.00 73.81 89 TYR A CA 1
ATOM 711 C C . TYR A 1 89 ? 14.025 -6.587 -1.818 1.00 73.81 89 TYR A C 1
ATOM 713 O O . TYR A 1 89 ? 14.944 -5.931 -2.298 1.00 73.81 89 TYR A O 1
ATOM 721 N N . LYS A 1 90 ? 13.854 -7.886 -2.082 1.00 72.38 90 LYS A N 1
ATOM 722 C 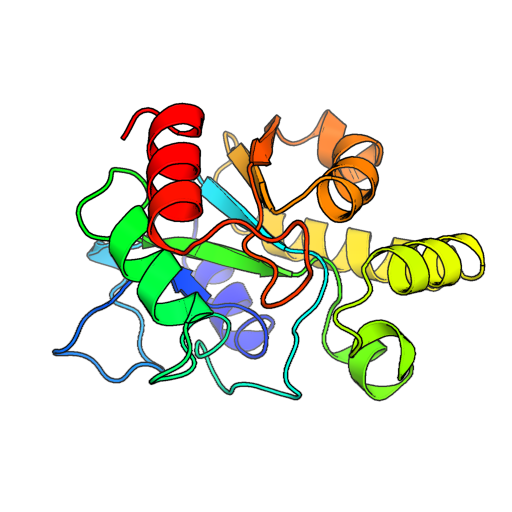CA . LYS A 1 90 ? 14.811 -8.687 -2.853 1.00 72.38 90 LYS A CA 1
ATOM 723 C C . LYS A 1 90 ? 15.082 -8.132 -4.257 1.00 72.38 90 LYS A C 1
ATOM 725 O O . LYS A 1 90 ? 16.200 -8.254 -4.738 1.00 72.38 90 LYS A O 1
ATOM 730 N N . ASP A 1 91 ? 14.083 -7.543 -4.915 1.00 74.00 91 ASP A N 1
ATOM 731 C CA . ASP A 1 91 ? 14.261 -6.980 -6.257 1.00 74.00 91 ASP A CA 1
ATOM 732 C C . ASP A 1 91 ? 14.652 -5.490 -6.217 1.00 74.00 91 ASP A C 1
ATOM 734 O O . ASP A 1 91 ? 15.260 -5.006 -7.169 1.00 74.00 91 ASP A O 1
ATOM 738 N N . LEU A 1 92 ? 14.391 -4.770 -5.114 1.00 69.44 92 LEU A N 1
ATOM 739 C CA . LEU A 1 92 ? 14.874 -3.392 -4.925 1.00 69.44 92 LEU A CA 1
ATOM 740 C C . LEU A 1 92 ? 16.396 -3.315 -4.848 1.00 69.44 92 LEU A C 1
ATOM 742 O O . LEU A 1 92 ? 16.982 -2.393 -5.407 1.00 69.44 92 LEU A O 1
ATOM 746 N N . GLU A 1 93 ? 17.041 -4.273 -4.180 1.00 69.19 93 GLU A N 1
ATOM 747 C CA . GLU A 1 93 ? 18.505 -4.304 -4.074 1.00 69.19 93 GLU A CA 1
ATOM 748 C C . GLU A 1 93 ? 19.182 -4.568 -5.425 1.00 69.19 93 GLU A C 1
ATOM 750 O O . GLU A 1 93 ? 20.295 -4.107 -5.664 1.00 69.19 93 GLU A O 1
ATOM 755 N N . CYS A 1 94 ? 18.512 -5.291 -6.326 1.00 70.00 94 CYS A N 1
ATOM 756 C CA . CYS A 1 94 ? 19.095 -5.720 -7.596 1.00 70.00 94 CYS A CA 1
ATOM 757 C C . CYS A 1 94 ? 18.774 -4.794 -8.780 1.00 70.00 94 CYS A C 1
ATOM 759 O O . CYS A 1 94 ? 19.416 -4.912 -9.824 1.00 70.00 94 CYS A O 1
ATOM 761 N N . HIS A 1 95 ? 17.790 -3.896 -8.652 1.00 77.50 95 HIS A N 1
ATOM 762 C CA . HIS A 1 95 ? 17.281 -3.102 -9.772 1.00 77.50 95 HIS A CA 1
ATOM 763 C C . HIS A 1 95 ? 17.027 -1.639 -9.378 1.00 77.50 95 HIS A C 1
ATOM 765 O O . HIS A 1 95 ? 15.959 -1.282 -8.882 1.00 77.50 95 HIS A O 1
ATOM 771 N N . GLU A 1 96 ? 17.974 -0.757 -9.712 1.00 81.69 96 GLU A N 1
ATOM 772 C CA . GLU A 1 96 ? 17.897 0.694 -9.452 1.00 81.69 96 GLU A CA 1
ATOM 773 C C . GLU A 1 96 ? 16.616 1.357 -9.982 1.00 81.69 96 GLU A C 1
ATOM 775 O O . GLU A 1 96 ? 16.075 2.289 -9.386 1.00 81.69 96 GLU A O 1
ATOM 780 N N . VAL A 1 97 ? 16.073 0.847 -11.089 1.00 84.38 97 VAL A N 1
ATOM 781 C CA . VAL A 1 97 ? 14.818 1.344 -11.665 1.00 84.38 97 VAL A CA 1
ATOM 782 C C . VAL A 1 97 ? 13.624 1.187 -10.722 1.00 84.38 97 VAL A C 1
ATOM 784 O O . VAL A 1 97 ? 12.671 1.944 -10.850 1.00 84.38 97 VAL A O 1
ATOM 787 N N . PHE A 1 98 ? 13.659 0.280 -9.745 1.00 84.44 98 PHE A N 1
ATOM 788 C CA . PHE A 1 98 ? 12.587 0.135 -8.757 1.00 84.44 98 PHE A CA 1
ATOM 789 C C . PHE A 1 98 ? 12.699 1.089 -7.567 1.00 84.44 98 PHE A C 1
ATOM 791 O O . PHE A 1 98 ? 11.749 1.206 -6.800 1.00 84.44 98 PHE A O 1
ATOM 798 N N . LYS A 1 99 ? 13.802 1.832 -7.445 1.00 81.50 99 LYS A N 1
ATOM 799 C CA . LYS A 1 99 ? 13.970 2.891 -6.436 1.00 81.50 99 LYS A CA 1
ATOM 800 C C . LYS A 1 99 ? 13.458 4.251 -6.926 1.00 81.50 99 LYS A C 1
ATOM 802 O O . LYS A 1 99 ? 13.500 5.250 -6.214 1.00 81.50 99 LYS A O 1
ATOM 807 N N . THR A 1 100 ? 12.984 4.329 -8.171 1.00 83.25 100 THR A N 1
ATOM 808 C CA . THR A 1 100 ? 12.516 5.584 -8.766 1.00 83.25 100 THR A CA 1
ATOM 809 C C . THR A 1 100 ? 11.076 5.919 -8.375 1.00 83.25 100 THR A C 1
ATOM 811 O O . THR A 1 100 ? 10.207 5.055 -8.325 1.00 83.25 100 THR A O 1
ATOM 814 N N . ALA A 1 101 ? 10.770 7.211 -8.238 1.00 80.12 101 ALA A N 1
ATOM 815 C CA . ALA A 1 101 ? 9.390 7.698 -8.131 1.00 80.12 101 ALA A CA 1
ATOM 816 C C . ALA A 1 101 ? 8.631 7.688 -9.482 1.00 80.12 101 ALA A C 1
ATOM 818 O O . ALA A 1 101 ? 7.440 7.997 -9.554 1.00 80.12 101 ALA A O 1
ATOM 819 N N . LYS A 1 102 ? 9.312 7.373 -10.594 1.00 86.19 102 LYS A N 1
ATOM 820 C CA . LYS A 1 102 ? 8.736 7.364 -11.947 1.00 86.19 102 LYS A CA 1
ATOM 821 C C . LYS A 1 102 ? 8.059 6.024 -12.252 1.00 86.19 102 LYS A C 1
ATOM 823 O O . LYS A 1 102 ? 8.638 5.165 -12.914 1.00 86.19 102 LYS A O 1
ATOM 828 N N . SER A 1 103 ? 6.795 5.886 -11.862 1.00 87.69 103 SER A N 1
ATOM 829 C CA . SER A 1 103 ? 6.011 4.650 -12.045 1.00 87.69 103 SER A CA 1
ATOM 830 C C . SER A 1 103 ? 5.970 4.102 -13.483 1.00 87.69 103 SER A C 1
ATOM 832 O O . SER A 1 103 ? 5.901 2.891 -13.677 1.00 87.69 103 SER A O 1
ATOM 834 N N . ASN A 1 104 ? 6.072 4.955 -14.509 1.00 89.69 104 ASN A N 1
ATOM 835 C CA . ASN A 1 104 ? 6.151 4.498 -15.902 1.00 89.69 104 ASN A CA 1
ATOM 836 C C . ASN A 1 104 ? 7.444 3.724 -16.208 1.00 89.69 104 ASN A C 1
ATOM 838 O O . ASN A 1 104 ? 7.402 2.778 -16.989 1.00 89.69 104 ASN A O 1
ATOM 842 N N . LEU A 1 105 ? 8.578 4.095 -15.603 1.00 90.62 105 LEU A N 1
ATOM 843 C CA . LEU A 1 105 ? 9.835 3.360 -15.784 1.00 90.62 105 LEU A CA 1
ATOM 844 C C . LEU A 1 105 ? 9.750 1.982 -15.134 1.00 90.62 105 LEU A C 1
ATOM 846 O O . LEU A 1 105 ? 10.109 0.993 -15.763 1.00 90.62 105 LEU A O 1
ATOM 850 N N . VAL A 1 106 ? 9.182 1.919 -13.929 1.00 90.88 106 VAL A N 1
ATOM 851 C CA . VAL A 1 106 ? 8.901 0.662 -13.226 1.00 90.88 106 VAL A CA 1
ATOM 852 C C . VAL A 1 106 ? 8.013 -0.253 -14.070 1.00 90.88 106 VAL A C 1
ATOM 854 O O . VAL A 1 106 ? 8.341 -1.418 -14.277 1.00 90.88 106 VAL A O 1
ATOM 857 N N . LYS A 1 107 ? 6.915 0.282 -14.620 1.00 91.56 107 LYS A N 1
ATOM 858 C CA . LYS A 1 107 ? 6.010 -0.469 -15.501 1.00 91.56 107 LYS A CA 1
ATOM 859 C C . LYS A 1 107 ? 6.736 -1.025 -16.730 1.00 91.56 107 LYS A C 1
ATOM 861 O O . LYS A 1 107 ? 6.527 -2.180 -17.090 1.00 91.56 107 LYS A O 1
ATOM 866 N N . ILE A 1 108 ? 7.575 -0.212 -17.376 1.00 92.50 108 ILE A N 1
ATOM 867 C CA . ILE A 1 108 ? 8.364 -0.637 -18.540 1.00 92.50 108 ILE A CA 1
ATOM 868 C C . ILE A 1 108 ? 9.350 -1.741 -18.153 1.00 92.50 108 ILE A C 1
ATOM 870 O O . ILE A 1 108 ? 9.465 -2.723 -18.883 1.00 92.50 108 ILE A O 1
ATOM 874 N N . GLU A 1 109 ? 10.036 -1.612 -17.017 1.00 91.44 109 GLU A N 1
ATOM 875 C CA . GLU A 1 109 ? 10.977 -2.633 -16.552 1.00 91.44 109 GLU A CA 1
ATOM 876 C C . GLU A 1 109 ? 10.279 -3.969 -16.297 1.00 91.44 109 GLU A C 1
ATOM 878 O O . GLU A 1 109 ? 10.755 -5.017 -16.732 1.00 91.44 109 GLU A O 1
ATOM 883 N N . MET A 1 110 ? 9.121 -3.930 -15.643 1.00 90.81 110 MET A N 1
ATOM 884 C CA . MET A 1 110 ? 8.322 -5.118 -15.346 1.00 90.81 110 MET A CA 1
ATOM 885 C C . MET A 1 110 ? 7.816 -5.804 -16.618 1.00 90.81 110 MET A C 1
ATOM 887 O O . MET A 1 110 ? 7.811 -7.030 -16.692 1.00 90.81 110 MET A O 1
ATOM 891 N N . ALA A 1 111 ? 7.462 -5.029 -17.647 1.00 90.81 111 ALA A N 1
ATOM 892 C CA . ALA A 1 111 ? 7.088 -5.570 -18.952 1.00 90.81 111 ALA A CA 1
ATOM 893 C C . ALA A 1 111 ? 8.271 -6.233 -19.683 1.00 90.81 111 ALA A C 1
ATOM 895 O O . ALA A 1 111 ? 8.080 -7.232 -20.373 1.00 90.81 111 ALA A O 1
ATOM 896 N N . LYS A 1 112 ? 9.493 -5.705 -19.526 1.00 93.38 112 LYS A N 1
ATOM 897 C CA . LYS A 1 112 ? 10.717 -6.303 -20.090 1.00 93.38 112 LYS A CA 1
ATOM 898 C C . LYS A 1 112 ? 11.182 -7.541 -19.324 1.00 93.38 112 LYS A C 1
ATOM 900 O O . LYS A 1 112 ? 11.838 -8.401 -19.904 1.00 93.38 112 LYS A O 1
ATOM 905 N N . ASN A 1 113 ? 10.840 -7.635 -18.041 1.00 90.94 113 ASN A N 1
ATOM 906 C CA . ASN A 1 113 ? 11.283 -8.694 -17.142 1.00 90.94 113 ASN A CA 1
ATOM 907 C C . ASN A 1 113 ? 10.086 -9.378 -16.454 1.00 90.94 113 ASN A C 1
ATOM 909 O O . ASN A 1 113 ? 9.922 -9.258 -15.234 1.00 90.94 113 ASN A O 1
ATOM 913 N N . PRO A 1 114 ? 9.250 -10.127 -17.196 1.00 91.88 114 PRO A N 1
ATOM 914 C CA . PRO A 1 114 ? 8.016 -10.710 -16.665 1.00 91.88 114 PRO A CA 1
ATOM 915 C C . PRO A 1 114 ? 8.247 -11.659 -15.479 1.00 91.88 114 PRO A C 1
ATOM 917 O O . PRO A 1 114 ? 7.398 -11.769 -14.599 1.00 91.88 114 PRO A O 1
ATOM 920 N N . GLN A 1 115 ? 9.412 -12.302 -15.401 1.00 91.75 115 GLN A N 1
ATOM 921 C CA . GLN A 1 115 ? 9.839 -13.113 -14.260 1.00 91.75 115 GLN A CA 1
ATOM 922 C C . GLN A 1 115 ? 9.967 -12.308 -12.956 1.00 91.75 115 GLN A C 1
ATOM 924 O O . GLN A 1 115 ? 9.602 -12.813 -11.897 1.00 91.75 115 GLN A O 1
ATOM 929 N N . ILE A 1 116 ? 10.447 -11.060 -13.015 1.00 91.56 116 ILE A N 1
ATOM 930 C CA . ILE A 1 116 ? 10.533 -10.181 -11.840 1.00 91.56 116 ILE A CA 1
ATOM 931 C C . ILE A 1 116 ? 9.124 -9.806 -11.397 1.00 91.56 116 ILE A C 1
ATOM 933 O O . ILE A 1 116 ? 8.783 -9.948 -10.223 1.00 91.56 116 ILE A O 1
ATOM 937 N N . TYR A 1 117 ? 8.288 -9.390 -12.348 1.00 93.19 117 TYR A N 1
ATOM 938 C CA . TYR A 1 117 ? 6.890 -9.074 -12.082 1.00 93.19 117 TYR A CA 1
ATOM 939 C C . TYR A 1 117 ? 6.165 -10.256 -11.432 1.00 93.19 117 TYR A C 1
ATOM 941 O O . TYR A 1 117 ? 5.559 -10.092 -10.375 1.00 93.19 117 TYR A O 1
ATOM 949 N N . LYS A 1 118 ? 6.311 -11.463 -11.994 1.00 94.00 118 LYS A N 1
ATOM 950 C CA . LYS A 1 118 ? 5.718 -12.679 -11.436 1.00 94.00 118 LYS A CA 1
ATOM 951 C C . LYS A 1 118 ? 6.170 -12.936 -9.998 1.00 94.00 118 LYS A C 1
ATOM 953 O O . LYS A 1 118 ? 5.318 -13.156 -9.148 1.00 94.00 118 LYS A O 1
ATOM 958 N N . ARG A 1 119 ? 7.471 -12.861 -9.695 1.00 93.56 119 ARG A N 1
ATOM 959 C CA . ARG A 1 119 ? 7.963 -13.066 -8.318 1.00 93.56 119 ARG A CA 1
ATOM 960 C C . ARG A 1 119 ? 7.376 -12.066 -7.323 1.00 93.56 119 ARG A C 1
ATOM 962 O O . ARG A 1 119 ? 7.057 -12.453 -6.205 1.00 93.56 119 ARG A O 1
ATOM 969 N N . ASN A 1 120 ? 7.228 -10.802 -7.719 1.00 94.38 120 ASN A N 1
ATOM 970 C CA . ASN A 1 120 ? 6.639 -9.772 -6.861 1.00 94.38 120 ASN A CA 1
ATOM 971 C C . ASN A 1 120 ? 5.141 -10.002 -6.637 1.00 94.38 120 ASN A C 1
ATOM 973 O O . ASN A 1 120 ? 4.666 -9.862 -5.513 1.00 94.38 120 ASN A O 1
ATOM 977 N N . VAL A 1 121 ? 4.411 -10.425 -7.673 1.00 95.75 121 VAL A N 1
ATOM 978 C CA . VAL A 1 121 ? 3.004 -10.830 -7.543 1.00 95.75 121 VAL A CA 1
ATOM 979 C C . VAL A 1 121 ? 2.861 -12.057 -6.646 1.00 95.75 121 VAL A C 1
ATOM 981 O O . VAL A 1 121 ? 2.015 -12.047 -5.759 1.00 95.75 121 VAL A O 1
ATOM 984 N N . ASP A 1 122 ? 3.695 -13.082 -6.829 1.00 95.56 122 ASP A N 1
ATOM 985 C CA . ASP A 1 122 ? 3.660 -14.300 -6.012 1.00 95.56 122 ASP A CA 1
ATOM 986 C C . ASP A 1 122 ? 3.945 -13.971 -4.533 1.00 95.56 122 ASP A C 1
ATOM 988 O O . ASP A 1 122 ? 3.238 -14.444 -3.643 1.00 95.56 122 ASP A O 1
ATOM 992 N N . ALA A 1 123 ? 4.921 -13.096 -4.266 1.00 94.56 123 ALA A N 1
ATOM 993 C CA . ALA A 1 123 ? 5.238 -12.637 -2.914 1.00 94.56 123 ALA A CA 1
ATOM 994 C C . ALA A 1 123 ? 4.107 -11.804 -2.290 1.00 94.56 123 ALA A C 1
ATOM 996 O O . ALA A 1 123 ? 3.785 -11.995 -1.118 1.00 94.56 123 ALA A O 1
ATOM 997 N N . LEU A 1 124 ? 3.492 -10.900 -3.062 1.00 96.25 124 LEU A N 1
ATOM 998 C CA . LEU A 1 124 ? 2.327 -10.138 -2.613 1.00 96.25 124 LEU A CA 1
ATOM 999 C C . LEU A 1 124 ? 1.142 -11.073 -2.330 1.00 96.25 124 LEU A C 1
ATOM 1001 O O . LEU A 1 124 ? 0.465 -10.907 -1.327 1.00 96.25 124 LEU A O 1
ATOM 1005 N N . LYS A 1 125 ? 0.903 -12.085 -3.167 1.00 96.06 125 LYS A N 1
ATOM 1006 C CA . LYS A 1 125 ? -0.162 -13.073 -2.953 1.00 96.06 125 LYS A CA 1
ATOM 1007 C C . LYS A 1 125 ? 0.045 -13.868 -1.663 1.00 96.06 125 LYS A C 1
ATOM 1009 O O . LYS A 1 125 ? -0.911 -14.066 -0.922 1.00 96.06 125 LYS A O 1
ATOM 1014 N N . GLU A 1 126 ? 1.276 -14.297 -1.379 1.00 95.25 126 GLU A N 1
ATOM 1015 C CA . GLU A 1 126 ? 1.613 -14.967 -0.114 1.00 95.25 126 GLU A CA 1
ATOM 1016 C C . GLU A 1 126 ? 1.332 -14.057 1.095 1.00 95.25 126 GLU A C 1
ATOM 1018 O O . GLU A 1 126 ? 0.716 -14.490 2.067 1.00 95.25 126 GLU A O 1
ATOM 1023 N N . GLU A 1 127 ? 1.726 -12.784 1.013 1.00 95.75 127 GLU A N 1
ATOM 1024 C CA . GLU A 1 127 ? 1.486 -11.781 2.057 1.00 95.75 127 GLU A CA 1
ATOM 1025 C C . GLU A 1 127 ? -0.014 -11.531 2.279 1.00 95.75 127 GLU A C 1
ATOM 1027 O O . GLU A 1 127 ? -0.483 -11.559 3.416 1.00 95.75 127 GLU A O 1
ATOM 1032 N N . LEU A 1 128 ? -0.789 -11.357 1.202 1.00 96.12 128 LEU A N 1
ATOM 1033 C CA . LEU A 1 128 ? -2.246 -11.178 1.249 1.00 96.12 128 LEU A CA 1
ATOM 1034 C C . LEU A 1 128 ? -2.968 -12.416 1.799 1.00 96.12 128 LEU A C 1
ATOM 1036 O O . LEU A 1 128 ? -4.016 -12.282 2.425 1.00 96.12 128 LEU A O 1
ATOM 1040 N N . GLY A 1 129 ? -2.396 -13.611 1.633 1.00 95.44 129 GLY A N 1
ATOM 1041 C CA . GLY A 1 129 ? -2.917 -14.855 2.207 1.00 95.44 129 GLY A CA 1
ATOM 1042 C C . GLY A 1 129 ? -2.917 -14.900 3.741 1.00 95.44 129 GLY A C 1
ATOM 1043 O O . GLY A 1 129 ? -3.534 -15.791 4.313 1.00 95.44 129 GLY A O 1
ATOM 1044 N N . CYS A 1 130 ? -2.259 -13.949 4.415 1.00 95.19 130 CYS A N 1
ATOM 1045 C CA . CYS A 1 130 ? -2.293 -13.808 5.875 1.00 95.19 130 CYS A CA 1
ATOM 1046 C C . CYS A 1 130 ? -3.549 -13.067 6.388 1.00 95.19 130 CYS A C 1
ATOM 1048 O O . CYS A 1 130 ? -3.778 -12.992 7.598 1.00 95.19 130 CYS A O 1
ATOM 1050 N N . PHE A 1 131 ? -4.332 -12.464 5.493 1.00 95.69 131 PHE A N 1
ATOM 1051 C CA . PHE A 1 131 ? -5.476 -11.605 5.807 1.00 95.69 131 PHE A CA 1
ATOM 1052 C C . PHE A 1 131 ? -6.809 -12.352 5.655 1.00 95.69 131 PHE A C 1
ATOM 1054 O O . PHE A 1 131 ? -6.831 -13.551 5.384 1.00 95.69 131 PHE A O 1
ATOM 1061 N N . ASP A 1 132 ? -7.924 -11.671 5.920 1.00 93.62 132 ASP A N 1
ATOM 1062 C CA . ASP A 1 132 ? -9.244 -12.308 5.909 1.00 93.62 132 ASP A CA 1
ATOM 1063 C C . ASP A 1 132 ? -9.697 -12.680 4.485 1.00 93.62 132 ASP A C 1
ATOM 1065 O O . ASP A 1 132 ? -9.259 -12.089 3.499 1.00 93.62 132 ASP A O 1
ATOM 1069 N N . GLU A 1 133 ? -10.592 -13.665 4.367 1.00 90.25 133 GLU A N 1
ATOM 1070 C CA . GLU A 1 133 ? -11.045 -14.183 3.065 1.00 90.25 133 GLU A CA 1
ATOM 1071 C C . GLU A 1 133 ? -11.808 -13.139 2.230 1.00 90.25 133 GLU A C 1
ATOM 1073 O O . GLU A 1 133 ? -11.744 -13.160 1.003 1.00 90.25 133 GLU A O 1
ATOM 1078 N N . ASP A 1 134 ? -12.501 -12.196 2.875 1.00 93.00 134 ASP A N 1
ATOM 1079 C CA . ASP A 1 134 ? -13.262 -11.116 2.235 1.00 93.00 134 ASP A CA 1
ATOM 1080 C C . ASP A 1 134 ? -12.438 -9.829 2.022 1.00 93.00 134 ASP A C 1
ATOM 1082 O O . ASP A 1 134 ? -12.989 -8.740 1.811 1.00 93.00 134 ASP A O 1
ATOM 1086 N N . LEU A 1 135 ? -11.107 -9.950 2.051 1.00 97.00 135 LEU A N 1
ATOM 1087 C CA . LEU A 1 135 ? -10.164 -8.849 1.907 1.00 97.00 135 LEU A CA 1
ATOM 1088 C C . LEU A 1 135 ? -10.453 -7.966 0.681 1.00 97.00 135 LEU A C 1
ATOM 1090 O O . LEU A 1 135 ? -10.497 -8.415 -0.469 1.00 97.00 135 LEU A O 1
ATOM 1094 N N . THR A 1 136 ? -10.533 -6.655 0.923 1.00 98.06 136 THR A N 1
ATOM 1095 C CA . THR A 1 136 ? -10.471 -5.638 -0.134 1.00 98.06 136 THR A CA 1
ATOM 1096 C C . THR A 1 136 ? -9.072 -5.030 -0.227 1.00 98.06 136 THR A C 1
ATOM 1098 O O . THR A 1 136 ? -8.532 -4.515 0.754 1.00 98.06 136 THR A O 1
ATOM 1101 N N . ILE A 1 137 ? -8.515 -5.027 -1.437 1.00 98.44 137 ILE A N 1
ATOM 1102 C CA . ILE A 1 137 ? -7.225 -4.418 -1.754 1.00 98.44 137 ILE A CA 1
ATOM 1103 C C . ILE A 1 137 ? -7.465 -3.024 -2.332 1.00 98.44 137 ILE A C 1
ATOM 1105 O O . ILE A 1 137 ? -8.047 -2.877 -3.408 1.00 98.44 137 ILE A O 1
ATOM 1109 N N . PHE A 1 138 ? -6.982 -1.996 -1.644 1.00 98.44 138 PHE A N 1
ATOM 1110 C CA . PHE A 1 138 ? -6.976 -0.621 -2.130 1.00 98.44 138 PHE A CA 1
ATOM 1111 C C . PHE A 1 138 ? -5.615 -0.298 -2.741 1.00 98.44 138 PHE A C 1
ATOM 1113 O O . PHE A 1 138 ? -4.596 -0.368 -2.066 1.00 98.44 138 PHE A O 1
ATOM 1120 N N . VAL A 1 139 ? -5.577 0.063 -4.020 1.00 98.12 139 VAL A N 1
ATOM 1121 C CA . VAL A 1 139 ? -4.322 0.266 -4.747 1.00 98.12 139 VAL A CA 1
ATOM 1122 C C . VAL A 1 139 ? -4.095 1.740 -5.045 1.00 98.12 139 VAL A C 1
ATOM 1124 O O . VAL A 1 139 ? -4.908 2.380 -5.717 1.00 98.12 139 VAL A O 1
ATOM 1127 N N . PHE A 1 140 ? -2.967 2.271 -4.580 1.00 95.50 140 PHE A N 1
ATOM 1128 C CA . PHE A 1 140 ? -2.565 3.649 -4.815 1.00 95.50 140 PHE A CA 1
ATOM 1129 C C . PHE A 1 140 ? -2.066 3.852 -6.251 1.00 95.50 140 PHE A C 1
ATOM 1131 O O . PHE A 1 140 ? -0.962 3.450 -6.619 1.00 95.50 140 PHE A O 1
ATOM 1138 N N . GLY A 1 141 ? -2.845 4.588 -7.041 1.00 93.69 141 GLY A N 1
ATOM 1139 C CA . GLY A 1 141 ? -2.445 5.073 -8.356 1.00 93.69 141 GLY A CA 1
ATOM 1140 C C . GLY A 1 141 ? -2.686 4.084 -9.498 1.00 93.69 141 GLY A C 1
ATOM 1141 O O . GLY A 1 141 ? -2.828 2.878 -9.325 1.00 93.69 141 GLY A O 1
ATOM 1142 N N . GLU A 1 142 ? -2.733 4.635 -10.709 1.00 94.00 142 GLU A N 1
ATOM 1143 C CA . GLU A 1 142 ? -3.156 3.926 -11.922 1.00 94.00 142 GLU A CA 1
ATOM 1144 C C . GLU A 1 142 ? -2.201 2.799 -12.339 1.00 94.00 142 GLU A C 1
ATOM 1146 O O . GLU A 1 142 ? -2.636 1.703 -12.681 1.00 94.00 142 GLU A O 1
ATOM 1151 N N . ASN A 1 143 ? -0.889 3.042 -12.301 1.00 94.12 143 ASN A N 1
ATOM 1152 C CA . ASN A 1 143 ? 0.089 2.052 -12.755 1.00 94.12 143 ASN A CA 1
ATOM 1153 C C . ASN A 1 143 ? 0.134 0.819 -11.843 1.00 94.12 143 ASN A C 1
ATOM 1155 O O . ASN A 1 143 ? 0.108 -0.298 -12.356 1.00 94.12 143 ASN A O 1
ATOM 1159 N N . ALA A 1 144 ? 0.137 1.012 -10.520 1.00 95.50 144 ALA A N 1
ATOM 1160 C CA . ALA A 1 144 ? 0.037 -0.094 -9.569 1.00 95.50 144 ALA A CA 1
ATOM 1161 C C . ALA A 1 144 ? -1.292 -0.838 -9.737 1.00 95.50 144 ALA A C 1
ATOM 1163 O O . ALA A 1 144 ? -1.301 -2.063 -9.825 1.00 95.50 144 ALA A O 1
ATOM 1164 N N . TYR A 1 145 ? -2.404 -0.101 -9.858 1.00 97.81 145 TYR A N 1
ATOM 1165 C CA . TYR A 1 145 ? -3.722 -0.702 -10.044 1.00 97.81 145 TYR A CA 1
ATOM 1166 C C . TYR A 1 145 ? -3.768 -1.591 -11.281 1.00 97.81 145 TYR A C 1
ATOM 1168 O O . TYR A 1 145 ? -4.141 -2.750 -11.168 1.00 97.81 145 TYR A O 1
ATOM 1176 N N . ASN A 1 146 ? -3.312 -1.105 -12.433 1.00 96.19 146 ASN A N 1
ATOM 1177 C CA . ASN A 1 146 ? -3.314 -1.896 -13.660 1.00 96.19 146 ASN A CA 1
ATOM 1178 C C . ASN A 1 146 ? -2.426 -3.143 -13.546 1.00 96.19 146 ASN A C 1
ATOM 1180 O O . ASN A 1 146 ? -2.782 -4.204 -14.046 1.00 96.19 146 ASN A O 1
ATOM 1184 N N . MET A 1 147 ? -1.288 -3.046 -12.859 1.00 95.00 147 MET A N 1
ATOM 1185 C CA . MET A 1 147 ? -0.419 -4.202 -12.635 1.00 95.00 147 MET A CA 1
ATOM 1186 C C . MET A 1 147 ? -1.020 -5.236 -11.677 1.00 95.00 147 MET A C 1
ATOM 1188 O O . MET A 1 147 ? -0.678 -6.407 -11.782 1.00 95.00 147 MET A O 1
ATOM 1192 N N . ILE A 1 148 ? -1.887 -4.840 -10.747 1.00 96.81 148 ILE A N 1
ATOM 1193 C CA . ILE A 1 148 ? -2.474 -5.746 -9.749 1.00 96.81 148 ILE A CA 1
ATOM 1194 C C . ILE A 1 148 ? -3.835 -6.271 -10.222 1.00 96.81 148 ILE A C 1
ATOM 1196 O O . ILE A 1 148 ? -4.060 -7.476 -10.250 1.00 96.81 148 ILE A O 1
ATOM 1200 N N . ALA A 1 149 ? -4.736 -5.382 -10.637 1.00 96.88 149 ALA A N 1
ATOM 1201 C CA . ALA A 1 149 ? -6.117 -5.703 -10.991 1.00 96.88 149 ALA A CA 1
ATOM 1202 C C . ALA A 1 149 ? -6.247 -6.529 -12.280 1.00 96.88 149 ALA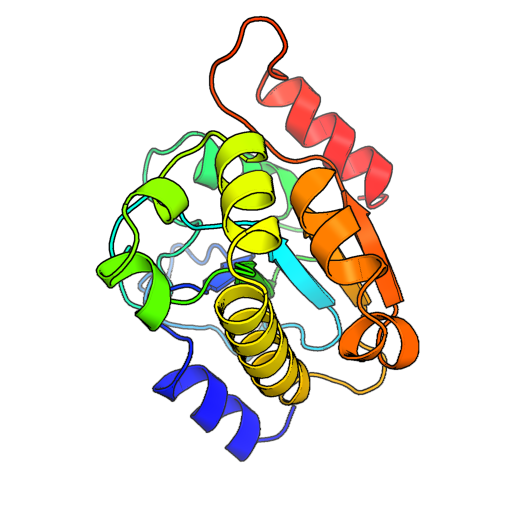 A C 1
ATOM 1204 O O . ALA A 1 149 ? -7.208 -7.281 -12.424 1.00 96.88 149 ALA A O 1
ATOM 1205 N N . TYR A 1 150 ? -5.289 -6.426 -13.207 1.00 94.75 150 TYR A N 1
ATOM 1206 C CA . TYR A 1 150 ? -5.264 -7.270 -14.408 1.00 94.75 150 TYR A CA 1
ATOM 1207 C C . TYR A 1 150 ? -4.449 -8.555 -14.232 1.00 94.75 150 TYR A C 1
ATOM 1209 O O . TYR A 1 150 ? -4.334 -9.331 -15.179 1.00 94.75 150 TYR A O 1
ATOM 1217 N N . ASN A 1 151 ? -3.904 -8.812 -13.039 1.00 95.94 151 ASN A N 1
ATOM 1218 C CA . ASN A 1 151 ? -3.278 -10.090 -12.744 1.00 95.94 151 ASN A CA 1
ATOM 1219 C C . ASN A 1 151 ? -4.331 -11.102 -12.252 1.00 95.94 151 ASN A C 1
ATOM 1221 O O . ASN A 1 151 ? -4.906 -10.882 -11.183 1.00 95.94 151 ASN A O 1
ATOM 1225 N N . PRO A 1 152 ? -4.566 -12.217 -12.969 1.00 94.69 152 PRO A N 1
ATOM 1226 C CA . PRO A 1 152 ? -5.612 -13.174 -12.610 1.00 94.69 152 PRO A CA 1
ATOM 1227 C C . PRO A 1 152 ? -5.360 -13.875 -11.269 1.00 94.69 152 PRO A C 1
ATOM 1229 O O . PRO A 1 152 ? -6.317 -14.255 -10.601 1.00 94.69 152 PRO A O 1
ATOM 1232 N N . ASP A 1 153 ? -4.101 -14.009 -10.832 1.00 93.75 153 ASP A N 1
ATOM 1233 C CA . ASP A 1 153 ? -3.781 -14.620 -9.537 1.00 93.75 153 ASP A CA 1
ATOM 1234 C C . ASP A 1 153 ? -4.262 -13.778 -8.348 1.00 93.75 153 ASP A C 1
ATOM 1236 O O . ASP A 1 153 ? -4.438 -14.323 -7.257 1.00 93.75 153 ASP A O 1
ATOM 1240 N N . ILE A 1 154 ? -4.468 -12.472 -8.558 1.00 95.62 154 ILE A N 1
ATOM 1241 C CA . ILE A 1 154 ? -4.978 -11.539 -7.550 1.00 95.62 154 ILE A CA 1
ATOM 1242 C C . ILE A 1 154 ? -6.455 -11.231 -7.796 1.00 95.62 154 ILE A C 1
ATOM 1244 O O . ILE A 1 154 ? -7.262 -11.341 -6.878 1.00 95.62 154 ILE A O 1
ATOM 1248 N N . SER A 1 155 ? -6.837 -10.858 -9.019 1.00 93.94 155 SER A N 1
ATOM 1249 C CA . SER A 1 155 ? -8.183 -10.344 -9.303 1.00 93.94 155 SER A CA 1
ATOM 1250 C C . SER A 1 155 ? -9.289 -11.396 -9.241 1.00 93.94 155 SER A C 1
ATOM 1252 O O . SER A 1 155 ? -10.442 -11.040 -9.012 1.00 93.94 155 SER A O 1
ATOM 1254 N N . CYS A 1 156 ? -8.953 -12.681 -9.386 1.00 93.56 156 CYS A N 1
ATOM 1255 C CA . CYS A 1 156 ? -9.899 -13.772 -9.148 1.00 93.56 156 CYS A CA 1
ATOM 1256 C C . CYS A 1 156 ? -10.122 -14.054 -7.655 1.00 93.56 156 CYS A C 1
ATOM 1258 O O . CYS A 1 156 ? -11.153 -14.618 -7.300 1.00 93.56 156 CYS A O 1
ATOM 1260 N N . ALA A 1 157 ? -9.160 -13.705 -6.796 1.00 94.00 157 ALA A N 1
ATOM 1261 C CA . ALA A 1 157 ? -9.196 -14.013 -5.367 1.00 94.00 157 ALA A CA 1
ATOM 1262 C C . ALA A 1 157 ? -9.667 -12.828 -4.514 1.00 94.00 157 ALA A C 1
ATOM 1264 O O . ALA A 1 157 ? -10.272 -13.029 -3.468 1.00 94.00 157 ALA A O 1
ATOM 1265 N N . TYR A 1 158 ? -9.407 -11.597 -4.959 1.00 96.81 158 TYR A N 1
ATOM 1266 C CA . TYR A 1 158 ? -9.603 -10.404 -4.146 1.00 96.81 158 TYR A CA 1
ATOM 1267 C C . TYR A 1 158 ? -10.342 -9.307 -4.897 1.00 96.81 158 TYR A C 1
ATOM 1269 O O . TYR A 1 158 ? -10.150 -9.076 -6.093 1.00 96.81 158 TYR A O 1
ATOM 1277 N N . LYS A 1 159 ? -11.125 -8.529 -4.149 1.00 97.50 159 LYS A N 1
ATOM 1278 C CA . LYS A 1 159 ? -11.674 -7.274 -4.653 1.00 97.50 159 LYS A CA 1
ATOM 1279 C C . LYS A 1 159 ? -10.568 -6.223 -4.708 1.00 97.50 159 LYS A C 1
ATOM 1281 O O . LYS A 1 159 ? -10.046 -5.827 -3.670 1.00 97.50 159 LYS A O 1
ATOM 1286 N N . VAL A 1 160 ? -10.267 -5.716 -5.902 1.00 98.12 160 VAL A N 1
ATOM 1287 C CA . VAL A 1 160 ? -9.243 -4.679 -6.108 1.00 98.12 160 VAL A CA 1
ATOM 1288 C C . VAL A 1 160 ? -9.894 -3.340 -6.457 1.00 98.12 160 VAL A C 1
ATOM 1290 O O . VAL A 1 160 ? -10.637 -3.228 -7.432 1.00 98.12 160 VAL A O 1
ATOM 1293 N N . VAL A 1 161 ? -9.605 -2.303 -5.673 1.00 98.06 161 VAL A N 1
ATOM 1294 C CA . VAL A 1 161 ? -10.155 -0.950 -5.827 1.00 98.06 161 VAL A CA 1
ATOM 1295 C C . VAL A 1 161 ? -9.018 0.043 -6.019 1.00 98.06 161 VAL A C 1
ATOM 1297 O O . VAL A 1 161 ? -8.111 0.122 -5.198 1.00 98.06 161 VAL A O 1
ATOM 1300 N N . ARG A 1 162 ? -9.069 0.841 -7.087 1.00 97.88 162 ARG A N 1
ATOM 1301 C CA . ARG A 1 162 ? -8.113 1.934 -7.288 1.00 97.88 162 ARG A CA 1
ATOM 1302 C C . ARG A 1 162 ? -8.451 3.122 -6.393 1.00 97.88 162 ARG A C 1
ATOM 1304 O O . ARG A 1 162 ? -9.610 3.525 -6.331 1.00 97.88 162 ARG A O 1
ATOM 1311 N N . ILE A 1 163 ? -7.426 3.735 -5.811 1.00 96.88 163 ILE A N 1
ATOM 1312 C CA . ILE A 1 163 ? -7.502 5.036 -5.144 1.00 96.88 163 ILE A CA 1
ATOM 1313 C C . ILE A 1 163 ? -6.396 5.969 -5.637 1.00 96.88 163 ILE A C 1
ATOM 1315 O O . ILE A 1 163 ? -5.412 5.557 -6.260 1.00 96.88 163 ILE A O 1
ATOM 1319 N N . SER A 1 164 ? -6.576 7.255 -5.382 1.00 93.25 164 SER A N 1
ATOM 1320 C CA . SER A 1 164 ? -5.625 8.302 -5.716 1.00 93.25 164 SER A CA 1
ATOM 1321 C C . SER A 1 164 ? -4.304 8.124 -4.965 1.00 93.25 164 SER A C 1
ATOM 1323 O O . SER A 1 164 ? -4.286 7.784 -3.791 1.00 93.25 164 SER A O 1
ATOM 1325 N N . HIS A 1 165 ? -3.178 8.370 -5.635 1.00 88.81 165 HIS A N 1
ATOM 1326 C CA . HIS A 1 165 ? -1.845 8.320 -5.027 1.00 88.81 165 HIS A CA 1
ATOM 1327 C C . HIS A 1 165 ? -1.281 9.730 -4.866 1.00 88.81 165 HIS A C 1
ATOM 1329 O O . HIS A 1 165 ? -1.383 10.553 -5.780 1.00 88.81 165 HIS A O 1
ATOM 1335 N N . PHE A 1 166 ? -0.652 10.006 -3.726 1.00 85.06 166 PHE A N 1
ATOM 1336 C CA . PHE A 1 166 ? 0.073 11.253 -3.526 1.00 85.06 166 PHE A CA 1
ATOM 1337 C C . PHE A 1 166 ? 1.459 11.169 -4.174 1.00 85.06 166 PHE A C 1
ATOM 1339 O O . PHE A 1 166 ? 2.314 10.423 -3.710 1.00 85.06 166 PHE A O 1
ATOM 1346 N N . SER A 1 167 ? 1.700 11.961 -5.223 1.00 71.94 167 SER A N 1
ATOM 1347 C CA . SER A 1 167 ? 2.993 12.019 -5.920 1.00 71.94 167 SER A CA 1
ATOM 1348 C C . SER A 1 167 ? 3.613 13.422 -5.815 1.00 71.94 167 SER A C 1
ATOM 1350 O O . SER A 1 167 ? 3.241 14.316 -6.579 1.00 71.94 167 SER A O 1
ATOM 1352 N N . PRO A 1 168 ? 4.529 13.667 -4.861 1.00 64.56 168 PRO A N 1
ATOM 1353 C CA . PRO A 1 168 ? 5.221 14.950 -4.732 1.00 64.56 168 PRO A CA 1
ATOM 1354 C C . PRO A 1 168 ? 6.463 15.060 -5.645 1.00 64.56 168 PRO A C 1
ATOM 1356 O O . PRO A 1 168 ? 7.130 14.058 -5.890 1.00 64.56 168 PRO A O 1
ATOM 1359 N N . PRO A 1 169 ? 6.897 16.283 -6.011 1.00 57.09 169 PRO A N 1
ATOM 1360 C CA . PRO A 1 169 ? 6.162 17.329 -6.711 1.00 57.09 169 PRO A CA 1
ATOM 1361 C C . PRO A 1 169 ? 6.336 17.218 -8.243 1.00 57.09 169 PRO A C 1
ATOM 1363 O O . PRO A 1 169 ? 7.446 17.150 -8.767 1.00 57.09 169 PRO A O 1
ATOM 1366 N N . SER A 1 170 ? 5.223 17.289 -8.975 1.00 62.66 170 SER A N 1
ATOM 1367 C CA . SER A 1 170 ? 5.185 17.568 -10.418 1.00 62.66 170 SER A CA 1
ATOM 1368 C C . SER A 1 170 ? 4.205 18.716 -10.681 1.00 62.66 170 SER A C 1
ATOM 1370 O O . SER A 1 170 ? 3.359 18.999 -9.836 1.00 62.66 170 SER A O 1
ATOM 1372 N N . LYS A 1 171 ? 4.263 19.366 -11.853 1.00 57.06 171 LYS A N 1
ATOM 1373 C CA . LYS A 1 171 ? 3.317 20.444 -12.227 1.00 57.06 171 LYS A CA 1
ATOM 1374 C C . LYS A 1 171 ? 1.834 20.026 -12.241 1.00 57.06 171 LYS A C 1
ATOM 1376 O O . LYS A 1 171 ? 0.970 20.883 -12.350 1.00 57.06 171 LYS A O 1
ATOM 1381 N N . TYR A 1 172 ? 1.557 18.724 -12.159 1.00 65.56 172 TYR A N 1
ATOM 1382 C CA . TYR A 1 172 ? 0.216 18.137 -12.122 1.00 65.56 172 TYR A CA 1
ATOM 1383 C C . TYR A 1 172 ? -0.078 17.426 -10.792 1.00 65.56 172 TYR A C 1
ATOM 1385 O O . TYR A 1 172 ? -1.070 16.710 -10.683 1.00 65.56 172 TYR A O 1
ATOM 1393 N N . ALA A 1 173 ? 0.802 17.560 -9.796 1.00 74.56 173 ALA A N 1
ATOM 1394 C CA . ALA A 1 173 ? 0.613 16.932 -8.499 1.00 74.56 173 ALA A CA 1
ATOM 1395 C C . ALA A 1 173 ? -0.479 17.654 -7.706 1.00 74.56 173 ALA A C 1
ATOM 1397 O O . ALA A 1 173 ? -0.474 18.881 -7.612 1.00 74.56 173 ALA A O 1
ATOM 1398 N N . MET A 1 174 ? -1.372 16.877 -7.092 1.00 84.06 174 MET A N 1
ATOM 1399 C CA . MET A 1 174 ? -2.319 17.395 -6.109 1.00 84.06 174 MET A CA 1
ATOM 1400 C C . MET A 1 174 ? -1.569 18.036 -4.940 1.00 84.06 174 MET A C 1
ATOM 1402 O O . MET A 1 174 ? -0.571 17.505 -4.441 1.00 84.06 174 MET A O 1
ATOM 1406 N N . THR A 1 175 ? -2.096 19.149 -4.445 1.00 89.81 175 THR A N 1
ATOM 1407 C CA . THR A 1 175 ? -1.747 19.651 -3.117 1.00 89.81 175 THR A CA 1
ATOM 1408 C C . THR A 1 175 ? -2.152 18.635 -2.047 1.00 89.81 175 THR A C 1
ATOM 1410 O O . THR A 1 175 ? -3.031 17.798 -2.258 1.00 89.81 175 THR A O 1
ATOM 1413 N N . SER A 1 176 ? -1.560 18.728 -0.853 1.00 90.88 176 SER A N 1
ATOM 1414 C CA . SER A 1 176 ? -1.971 17.908 0.295 1.00 90.88 176 SER A CA 1
ATOM 1415 C C . SER A 1 176 ? -3.477 17.986 0.559 1.00 90.88 176 SER A C 1
ATOM 1417 O O . SER A 1 176 ? -4.121 16.963 0.764 1.00 90.88 176 SER A O 1
ATOM 1419 N N . LYS A 1 177 ? -4.062 19.190 0.489 1.00 92.69 177 LYS A N 1
ATOM 1420 C CA . LYS A 1 177 ? -5.496 19.404 0.726 1.00 92.69 177 LYS A CA 1
ATOM 1421 C C . LYS A 1 177 ? -6.363 18.705 -0.323 1.00 92.69 177 LYS A C 1
ATOM 1423 O O . LYS A 1 177 ? -7.354 18.074 0.037 1.00 92.69 177 LYS A O 1
ATOM 1428 N N . GLU A 1 178 ? -5.995 18.807 -1.598 1.00 93.31 178 GLU A N 1
ATOM 1429 C CA . GLU A 1 178 ? -6.707 18.134 -2.692 1.00 93.31 178 GLU A CA 1
ATOM 1430 C C . GLU A 1 178 ? -6.594 16.618 -2.576 1.00 93.31 178 GLU A C 1
ATOM 1432 O O . GLU A 1 178 ? -7.608 15.936 -2.665 1.00 93.31 178 GLU A O 1
ATOM 1437 N N . TYR A 1 179 ? -5.393 16.102 -2.299 1.00 92.94 179 TYR A N 1
ATOM 1438 C CA . TYR A 1 179 ? -5.172 14.674 -2.097 1.00 92.94 179 TYR A CA 1
ATOM 1439 C C . TYR A 1 179 ? -6.026 14.123 -0.949 1.00 92.94 179 TYR A C 1
ATOM 1441 O O . TYR A 1 179 ? -6.760 13.158 -1.144 1.00 92.94 179 TYR A O 1
ATOM 1449 N N . ILE A 1 180 ? -5.987 14.763 0.224 1.00 94.44 180 ILE A N 1
ATOM 1450 C CA . ILE A 1 180 ? -6.770 14.336 1.392 1.00 94.44 180 ILE A CA 1
ATOM 1451 C C . ILE A 1 180 ? -8.268 14.365 1.062 1.00 94.44 180 ILE A C 1
ATOM 1453 O O . ILE A 1 180 ? -8.974 13.394 1.323 1.00 94.44 180 ILE A O 1
ATOM 1457 N N . SER A 1 181 ? -8.755 15.446 0.443 1.00 94.88 181 SER A N 1
ATOM 1458 C CA . SER A 1 181 ? -10.158 15.573 0.023 1.00 94.88 181 SER A CA 1
ATOM 1459 C C . SER A 1 181 ? -10.573 14.474 -0.964 1.00 94.88 181 SER A C 1
ATOM 1461 O O . SER A 1 181 ? -11.641 13.874 -0.832 1.00 94.88 181 SER A O 1
ATOM 1463 N N . GLN A 1 182 ? -9.708 14.165 -1.931 1.00 95.00 182 GLN A N 1
ATOM 1464 C CA . GLN A 1 182 ? -9.951 13.137 -2.935 1.00 95.00 182 GLN A CA 1
ATOM 1465 C C . GLN A 1 182 ? -10.005 11.736 -2.313 1.00 95.00 182 GLN A C 1
ATOM 1467 O O . GLN A 1 182 ? -10.941 10.995 -2.605 1.00 95.00 182 GLN A O 1
ATOM 1472 N N . ILE A 1 183 ? -9.072 11.393 -1.415 1.00 95.75 183 ILE A N 1
ATOM 1473 C CA . ILE A 1 183 ? -9.096 10.119 -0.677 1.00 95.75 183 ILE A CA 1
ATOM 1474 C C . ILE A 1 183 ? -10.390 9.985 0.124 1.00 95.75 183 ILE A C 1
ATOM 1476 O O . ILE A 1 183 ? -11.079 8.971 0.017 1.00 95.75 183 ILE A O 1
ATOM 1480 N N . LYS A 1 184 ? -10.765 11.029 0.871 1.00 95.06 184 LYS A N 1
ATOM 1481 C CA . LYS A 1 184 ? -12.005 11.061 1.656 1.00 95.06 184 LYS A CA 1
ATOM 1482 C C . LYS A 1 184 ? -13.242 10.807 0.797 1.00 95.06 184 LYS A C 1
ATOM 1484 O O . LYS A 1 184 ? -14.081 9.969 1.126 1.00 95.06 184 LYS A O 1
ATOM 1489 N N . LYS A 1 185 ? -13.307 11.441 -0.376 1.00 96.31 185 LYS A N 1
ATOM 1490 C CA . LYS A 1 185 ? -14.372 11.224 -1.361 1.00 96.31 185 LYS A CA 1
ATOM 1491 C C . LYS A 1 185 ? -14.392 9.795 -1.917 1.00 96.31 185 LYS A C 1
ATOM 1493 O O . LYS A 1 185 ? -15.458 9.185 -1.964 1.00 96.31 185 LYS A O 1
ATOM 1498 N N . GLU A 1 186 ? -13.250 9.269 -2.358 1.00 96.38 186 GLU A N 1
ATOM 1499 C CA . GLU A 1 186 ? -13.136 7.925 -2.950 1.00 96.38 186 GLU A CA 1
ATOM 1500 C C . GLU A 1 186 ? -13.500 6.826 -1.946 1.00 96.38 186 GLU A C 1
ATOM 1502 O O . GLU A 1 186 ? -14.173 5.853 -2.292 1.00 96.38 186 GLU A O 1
ATOM 1507 N N . LEU A 1 187 ? -13.097 7.011 -0.690 1.00 95.31 187 LEU A N 1
ATOM 1508 C CA . LEU A 1 187 ? -13.271 6.038 0.382 1.00 95.31 187 LEU A CA 1
ATOM 1509 C C . LEU A 1 187 ? -14.541 6.241 1.220 1.00 95.31 187 LEU A C 1
ATOM 1511 O O . LEU A 1 187 ? -14.891 5.353 2.011 1.00 95.31 187 LEU A O 1
ATOM 1515 N N . LYS A 1 188 ? -15.249 7.358 1.001 1.00 94.75 188 LYS A N 1
ATOM 1516 C CA . LYS A 1 188 ? -16.448 7.795 1.732 1.00 94.75 188 LYS A CA 1
ATOM 1517 C C . LYS A 1 188 ? -16.190 7.887 3.242 1.00 94.75 188 LYS A C 1
ATOM 1519 O O . LYS A 1 188 ? -16.851 7.192 4.019 1.00 94.75 188 LYS A O 1
ATOM 1524 N N . ILE A 1 189 ? -15.195 8.690 3.620 1.00 91.56 189 ILE A N 1
ATOM 1525 C CA . ILE A 1 189 ? -14.752 8.963 5.003 1.00 91.56 189 ILE A CA 1
ATOM 1526 C C . ILE A 1 189 ? -14.545 10.460 5.237 1.00 91.56 189 ILE A C 1
ATOM 1528 O O . ILE A 1 189 ? -14.432 11.203 4.238 1.00 91.56 189 ILE A O 1
#

Sequence (189 aa):
MTNKDRENILSKYNMLSSWMLWDDNLPKDKINWEKVKTNCVFVALNPSDEAPGKWLSFHKSGSKGDANLRAAFEGSKYEGCYVTDLIKYKDLECHEVFKTAKSNLVKIEMAKNPQIYKRNVDALKEELGCFDEDLTIFVFGENAYNMIAYNPDISCAYKVVRISHFSPPSKYAMTSKEYISQIKKELKI

Foldseek 3Di:
DDPVLVVCCQPPAQQFKAWLADDVPDDQLDDPPVQAAQQEEEEEAAALDQRCDGRCHQVPPPDLSVVLSNLQPPVHPRGNYMYGYLQDNVVVVVDVQRNDLPLVSVLVVCVVPVVNLVVSLVVVLVNNVSGDQNHAYEYEDDSRQCSQCPPCSRVVRHHYHYAYHQRPDDPPGDDSVRRSVRSCVRVVD

Radius of gyration: 15.56 Å; chains: 1; bounding box: 36×38×43 Å

Secondary structure (DSSP, 8-state):
--HHHHHHIIIIITTS-EES---TTS-TT---TTT-EEEEEEEES--SSS---TT-TT--TT-HHHHHHHHHHTTSTTTTEEEEESS-HHHHTT-GGGG-S-HHHHHHHHHH-HHHHHHHHHHHHHHHTTS-TTPEEEEESHHHHHHHHT-HHHHTTSEEEEE-----S-TTPPPHHHHHHHHHHHHT-

pLDDT: mean 88.85, std 8.87, range [57.06, 98.44]